Protein AF-A0A935RXA9-F1 (afdb_monomer)

Solvent-accessible surface area (backbone atoms only — not comparable to full-atom values): 13120 Å² total; per-residue (Å²): 130,58,51,82,71,87,44,51,72,82,70,83,75,47,30,38,62,86,29,82,70,46,70,36,33,54,66,47,73,78,49,41,48,53,82,43,31,70,17,23,43,64,72,46,57,65,42,54,57,19,36,36,35,37,47,65,68,39,59,38,34,43,65,47,78,72,41,76,49,36,18,10,20,39,38,34,28,49,76,13,37,42,36,32,24,47,38,16,36,37,41,24,34,19,9,74,57,28,20,30,41,32,45,14,36,42,37,31,29,48,49,7,36,39,40,29,36,31,11,52,16,23,27,32,36,31,44,21,41,36,41,31,28,54,50,8,32,45,36,29,37,41,14,63,24,22,33,29,33,30,34,64,77,6,37,39,39,32,61,4,55,49,18,38,39,34,33,40,12,59,24,18,36,31,37,31,43,14,40,38,39,38,27,44,36,58,40,38,28,37,17,45,23,21,46,34,31,33,42,18,40,41,38,37,71,35,59,42,54,52,54,52,33,47,51,37,57,20,49,33,34,30,30,77,55,5,37,40,35,40,34,70,90,21,41,38,40,51,56,53,58,72,49,85,64,18,72,50,50,44,35,38,36,31,28,59,70,5,38,39,40,33,32,11,36,39,38,30,33,79,44,43,76,46,70,70,24,52,76,45,75,42,90,89,33,49,79,40,77,27,44,90,97,76,48,63,130

Radius of gyration: 19.82 Å; Cα contacts (8 Å, |Δi|>4): 1062; chains: 1; bounding box: 47×38×61 Å

Structure (mmCIF, N/CA/C/O backbone):
data_AF-A0A935RXA9-F1
#
_entry.id   AF-A0A935RXA9-F1
#
loop_
_atom_site.group_PDB
_atom_site.id
_atom_site.type_symbol
_atom_site.label_atom_id
_atom_site.label_alt_id
_atom_site.label_comp_id
_atom_site.label_asym_id
_atom_site.label_entity_id
_atom_site.label_seq_id
_atom_site.pdbx_PDB_ins_code
_atom_site.Cartn_x
_atom_site.Cartn_y
_atom_site.Cartn_z
_atom_site.occupancy
_atom_site.B_iso_or_equiv
_atom_site.auth_seq_id
_atom_site.auth_comp_id
_atom_site.auth_asym_id
_atom_site.auth_atom_id
_atom_site.pdbx_PDB_model_num
ATOM 1 N N . MET A 1 1 ? -7.628 11.486 -28.890 1.00 61.78 1 MET A N 1
ATOM 2 C CA . MET A 1 1 ? -6.575 10.466 -29.053 1.00 61.78 1 MET A CA 1
ATOM 3 C C . MET A 1 1 ? -5.554 10.871 -28.050 1.00 61.78 1 MET A C 1
ATOM 5 O O . MET A 1 1 ? -5.001 11.951 -28.205 1.00 61.78 1 MET A O 1
ATOM 9 N N . GLU A 1 2 ? -5.410 10.059 -27.031 1.00 79.81 2 GLU A N 1
ATOM 10 C CA . GLU A 1 2 ? -4.482 10.343 -25.968 1.00 79.81 2 GLU A CA 1
ATOM 11 C C . GLU A 1 2 ? -3.048 10.147 -26.463 1.00 79.81 2 GLU A C 1
ATOM 13 O O . GLU A 1 2 ? -2.726 9.167 -27.150 1.00 79.81 2 GLU A O 1
ATOM 18 N N . GLY A 1 3 ? -2.209 11.143 -26.225 1.00 79.44 3 GLY A N 1
ATOM 19 C CA . GLY A 1 3 ? -0.786 11.074 -26.475 1.00 79.44 3 GLY A CA 1
ATOM 20 C C . GLY A 1 3 ? -0.064 10.840 -25.166 1.00 79.44 3 GLY A C 1
ATOM 21 O O . GLY A 1 3 ? -0.366 11.509 -24.204 1.00 79.44 3 GLY A O 1
ATOM 22 N N . CYS A 1 4 ? 0.952 9.979 -25.173 1.00 83.62 4 CYS A N 1
ATOM 23 C CA . CYS A 1 4 ? 1.876 9.818 -24.054 1.00 83.62 4 CYS A CA 1
ATOM 24 C C . CYS A 1 4 ? 2.648 11.122 -23.791 1.00 83.62 4 CYS A C 1
ATOM 26 O O . CYS A 1 4 ? 3.737 11.333 -24.340 1.00 83.62 4 CYS A O 1
ATOM 28 N N . ASN A 1 5 ? 2.064 12.028 -23.014 1.00 81.81 5 ASN A N 1
ATOM 29 C CA . ASN A 1 5 ? 2.597 13.369 -22.783 1.00 81.81 5 ASN A CA 1
ATOM 30 C C . ASN A 1 5 ? 2.414 13.849 -21.332 1.00 81.81 5 ASN A C 1
ATOM 32 O O . ASN A 1 5 ? 2.812 14.981 -21.034 1.00 81.81 5 ASN A O 1
ATOM 36 N N . ASN A 1 6 ? 1.891 12.999 -20.438 1.00 81.25 6 ASN A N 1
ATOM 37 C CA . ASN A 1 6 ? 1.583 13.333 -19.051 1.00 81.25 6 ASN A CA 1
ATOM 38 C C . ASN A 1 6 ? 0.561 14.486 -18.942 1.00 81.25 6 ASN A C 1
ATOM 40 O O . ASN A 1 6 ? 0.643 15.329 -18.039 1.00 81.25 6 ASN A O 1
ATOM 44 N N . ILE A 1 7 ? -0.368 14.553 -19.897 1.00 82.00 7 ILE A N 1
ATOM 45 C CA . ILE A 1 7 ? -1.506 15.468 -19.950 1.00 82.00 7 ILE A CA 1
ATOM 46 C C . ILE A 1 7 ? -2.757 14.618 -20.161 1.00 82.00 7 ILE A C 1
ATOM 48 O O . ILE A 1 7 ? -2.791 13.739 -21.010 1.00 82.00 7 ILE A O 1
ATOM 52 N N . ASP A 1 8 ? -3.792 14.935 -19.395 1.00 79.62 8 ASP A N 1
ATOM 53 C CA . ASP A 1 8 ? -5.153 14.466 -19.631 1.00 79.62 8 ASP A CA 1
ATOM 54 C C . ASP A 1 8 ? -5.687 15.114 -20.930 1.00 79.62 8 ASP A C 1
ATOM 56 O O . ASP A 1 8 ? -6.160 16.260 -20.933 1.00 79.62 8 ASP A O 1
ATOM 60 N N . ASP A 1 9 ? -5.488 14.436 -22.066 1.00 82.44 9 ASP A N 1
ATOM 61 C CA . ASP A 1 9 ? -5.786 14.964 -23.405 1.00 82.44 9 ASP A CA 1
ATOM 62 C C . ASP A 1 9 ? -7.295 14.991 -23.721 1.00 82.44 9 ASP A C 1
ATOM 64 O O . ASP A 1 9 ? -7.714 15.691 -24.654 1.00 82.44 9 ASP A O 1
ATOM 68 N N . ASP A 1 10 ? -8.123 14.246 -22.984 1.00 83.88 10 ASP A N 1
ATOM 69 C CA . ASP A 1 10 ? -9.576 14.198 -23.178 1.00 83.88 10 ASP A CA 1
ATOM 70 C C . ASP A 1 10 ? -10.406 14.706 -21.983 1.00 83.88 10 ASP A C 1
ATOM 72 O O . ASP A 1 10 ? -11.632 14.835 -22.093 1.00 83.88 10 ASP A O 1
ATOM 76 N N . CYS A 1 11 ? -9.719 15.191 -20.947 1.00 82.38 11 CYS A N 1
ATOM 77 C CA . CYS A 1 11 ? -10.246 15.872 -19.767 1.00 82.38 11 CYS A CA 1
ATOM 78 C C . CYS A 1 11 ? -11.171 14.999 -18.908 1.00 82.38 11 CYS A C 1
ATOM 80 O O . CYS A 1 11 ? -12.125 15.525 -18.314 1.00 82.38 11 CYS A O 1
ATOM 82 N N . ASP A 1 12 ? -10.938 13.690 -18.860 1.00 81.06 12 ASP A N 1
ATOM 83 C CA . ASP A 1 12 ? -11.742 12.763 -18.064 1.00 81.06 12 ASP A CA 1
ATOM 84 C C . ASP A 1 12 ? -11.244 12.609 -16.608 1.00 81.06 12 ASP A C 1
ATOM 86 O O . ASP A 1 12 ? -11.946 12.059 -15.749 1.00 81.06 12 ASP A O 1
ATOM 90 N N . GLY A 1 13 ? -10.091 13.209 -16.299 1.00 77.69 13 GLY A N 1
ATOM 91 C CA . GLY A 1 13 ? -9.442 13.193 -14.997 1.00 77.69 13 GLY A CA 1
ATOM 92 C C . GLY A 1 13 ? -8.413 12.080 -14.823 1.00 77.69 13 GLY A C 1
ATOM 93 O O . GLY A 1 13 ? -7.894 11.939 -13.711 1.00 77.69 13 GLY A O 1
ATOM 94 N N . LEU A 1 14 ? -8.124 11.298 -15.860 1.00 77.81 14 LEU A N 1
ATOM 95 C CA . LEU A 1 14 ? -7.033 10.336 -15.923 1.00 77.81 14 LEU A CA 1
ATOM 96 C C . LEU A 1 14 ? -5.919 10.863 -16.854 1.00 77.81 14 LEU A C 1
ATOM 98 O O . LEU A 1 14 ? -6.054 11.906 -17.483 1.00 77.81 14 LEU A O 1
ATOM 102 N N . ILE A 1 15 ? -4.729 10.266 -16.768 1.00 79.38 15 ILE A N 1
ATOM 103 C CA . ILE A 1 15 ? -3.563 10.695 -17.553 1.00 79.38 15 ILE A CA 1
ATOM 104 C C . ILE A 1 15 ? -2.941 9.467 -18.205 1.00 79.38 15 ILE A C 1
ATOM 106 O O . ILE A 1 15 ? -2.463 8.576 -17.496 1.00 79.38 15 ILE A O 1
ATOM 110 N N . ASP A 1 16 ? -2.822 9.506 -19.527 1.00 77.31 16 ASP A N 1
ATOM 111 C CA . ASP A 1 16 ? -2.187 8.504 -20.385 1.00 77.31 16 ASP A CA 1
ATOM 112 C C . ASP A 1 16 ? -2.801 7.081 -20.242 1.00 77.31 16 ASP A C 1
ATOM 114 O O . ASP A 1 16 ? -2.099 6.073 -20.428 1.00 77.31 16 ASP A O 1
ATOM 118 N N . GLU A 1 17 ? -4.082 6.955 -19.867 1.00 75.44 17 GLU A N 1
ATOM 119 C CA . GLU A 1 17 ? -4.744 5.672 -19.566 1.00 75.44 17 GLU A CA 1
ATOM 120 C C . GLU A 1 17 ? -5.167 4.849 -20.796 1.00 75.44 17 GLU A C 1
ATOM 122 O O . GLU A 1 17 ? -5.050 3.615 -20.787 1.00 75.44 17 GLU A O 1
ATOM 127 N N . ASP A 1 18 ? -5.614 5.518 -21.853 1.00 77.38 18 ASP A N 1
ATOM 128 C CA . ASP A 1 18 ? -5.978 5.002 -23.174 1.00 77.38 18 ASP A CA 1
ATOM 129 C C . ASP A 1 18 ? -4.765 4.913 -24.125 1.00 77.38 18 ASP A C 1
ATOM 131 O O . ASP A 1 18 ? -4.831 4.266 -25.184 1.00 77.38 18 ASP A O 1
ATOM 135 N N . PHE A 1 19 ? -3.620 5.502 -23.756 1.00 81.44 19 PHE A N 1
ATOM 136 C CA . PHE A 1 19 ? -2.363 5.321 -24.470 1.00 81.44 19 PHE A CA 1
ATOM 137 C C . PHE A 1 19 ? -1.900 3.855 -24.362 1.00 81.44 19 PHE A C 1
ATOM 139 O O . PHE A 1 19 ? -1.739 3.327 -23.256 1.00 81.44 19 PHE A O 1
ATOM 146 N N . PRO A 1 20 ? -1.622 3.164 -25.490 1.00 82.12 20 PRO A N 1
ATOM 147 C CA . PRO A 1 20 ? -1.205 1.768 -25.455 1.00 82.12 20 PRO A CA 1
ATOM 148 C C . PRO A 1 20 ? 0.079 1.593 -24.632 1.00 82.12 20 PRO A C 1
ATOM 150 O O . PRO A 1 20 ? 1.134 2.095 -25.040 1.00 82.12 20 PRO A O 1
ATOM 153 N N . PRO A 1 21 ? 0.039 0.859 -23.505 1.00 81.50 21 PRO A N 1
ATOM 154 C CA . PRO A 1 21 ? 1.225 0.681 -22.692 1.00 81.50 21 PRO A CA 1
ATOM 155 C C . PRO A 1 21 ? 2.337 -0.006 -23.447 1.00 81.50 21 PRO A C 1
ATOM 157 O O . PRO A 1 21 ? 2.126 -0.959 -24.202 1.00 81.50 21 PRO A O 1
ATOM 160 N N . THR A 1 22 ? 3.553 0.398 -23.111 1.00 91.75 22 THR A N 1
ATOM 161 C CA . THR A 1 22 ? 4.730 -0.429 -23.357 1.00 91.75 22 THR A CA 1
ATOM 162 C C . THR A 1 22 ? 5.218 -0.996 -22.037 1.00 91.75 22 THR A C 1
ATOM 164 O O . THR A 1 22 ? 5.177 -0.334 -21.005 1.00 91.75 22 THR A O 1
ATOM 167 N N . THR A 1 23 ? 5.656 -2.248 -22.048 1.00 96.62 23 THR A N 1
ATOM 168 C CA . THR A 1 23 ? 6.199 -2.888 -20.851 1.00 96.62 23 THR A CA 1
ATOM 169 C C . THR A 1 23 ? 7.716 -2.820 -20.878 1.00 96.62 23 THR A C 1
ATOM 171 O O . THR A 1 23 ? 8.343 -3.179 -21.876 1.00 96.62 23 THR A O 1
ATOM 174 N N . VAL A 1 24 ? 8.301 -2.417 -19.755 1.00 98.06 24 VAL A N 1
ATOM 175 C CA . VAL A 1 24 ? 9.743 -2.465 -19.504 1.00 98.06 24 VAL A CA 1
ATOM 176 C C . VAL A 1 24 ? 10.006 -3.406 -18.338 1.00 98.06 24 VAL A C 1
ATOM 178 O O . VAL A 1 24 ? 9.388 -3.320 -17.278 1.00 98.06 24 VAL A O 1
ATOM 181 N N . THR A 1 25 ? 10.900 -4.366 -18.550 1.00 98.69 25 THR A N 1
ATOM 182 C CA . THR A 1 25 ? 11.192 -5.413 -17.565 1.00 98.69 25 THR A CA 1
ATOM 183 C C . THR A 1 25 ? 12.596 -5.241 -17.022 1.00 98.69 25 THR A C 1
ATOM 185 O O . THR A 1 25 ? 13.550 -5.175 -17.801 1.00 98.69 25 THR A O 1
ATOM 188 N N . PHE A 1 26 ? 12.734 -5.203 -15.699 1.00 98.75 26 PHE A N 1
ATOM 189 C CA . PHE A 1 26 ? 14.045 -5.183 -15.065 1.00 98.75 26 PHE A CA 1
ATOM 190 C C . PHE A 1 26 ? 14.731 -6.537 -15.258 1.00 98.75 26 PHE A C 1
ATOM 192 O O . PHE A 1 26 ? 14.156 -7.590 -14.979 1.00 98.75 26 PHE A O 1
ATOM 199 N N . ASN A 1 27 ? 15.964 -6.513 -15.745 1.00 98.19 27 ASN A N 1
ATOM 200 C CA . ASN A 1 27 ? 16.773 -7.698 -16.007 1.00 98.19 27 ASN A CA 1
ATOM 201 C C . ASN A 1 27 ? 18.055 -7.743 -15.158 1.00 98.19 27 ASN A C 1
ATOM 203 O O . ASN A 1 27 ? 18.681 -8.799 -15.092 1.00 98.19 27 ASN A O 1
ATOM 207 N N . GLY A 1 28 ? 18.438 -6.624 -14.525 1.00 96.94 28 GLY A N 1
ATOM 208 C CA . GLY A 1 28 ? 19.609 -6.526 -13.649 1.00 96.94 28 GLY A CA 1
ATOM 209 C C . GLY A 1 28 ? 20.927 -6.956 -14.298 1.00 96.94 28 GLY A C 1
ATOM 210 O O . GLY A 1 28 ? 21.799 -7.487 -13.615 1.00 96.94 28 GLY A O 1
ATOM 211 N N . SER A 1 29 ? 21.061 -6.804 -15.622 1.00 96.62 29 SER A N 1
ATOM 212 C CA . SER A 1 29 ? 22.191 -7.361 -16.383 1.00 96.62 29 SER A CA 1
ATOM 213 C C . SER A 1 29 ? 23.545 -6.771 -15.992 1.00 96.62 29 SER A C 1
ATOM 215 O O . SER A 1 29 ? 24.571 -7.412 -16.218 1.00 96.62 29 SER A O 1
ATOM 217 N N . VAL A 1 30 ? 23.562 -5.552 -15.449 1.00 97.25 30 VAL A N 1
ATOM 218 C CA . VAL A 1 30 ? 24.782 -4.879 -14.994 1.00 97.25 30 VAL A CA 1
ATOM 219 C C . VAL A 1 30 ? 24.823 -4.826 -13.472 1.00 97.25 30 VAL A C 1
ATOM 221 O O . VAL A 1 30 ? 25.810 -5.249 -12.871 1.00 97.25 30 VAL A O 1
ATOM 224 N N . ASP A 1 31 ? 23.763 -4.319 -12.852 1.00 97.62 31 ASP A N 1
ATOM 225 C CA . ASP A 1 31 ? 23.664 -4.132 -11.406 1.00 97.62 31 ASP A CA 1
ATOM 226 C C . ASP A 1 31 ? 22.188 -3.989 -10.966 1.00 97.62 31 ASP A C 1
ATOM 228 O O . ASP A 1 31 ? 21.269 -4.398 -11.674 1.00 97.62 31 ASP A O 1
ATOM 232 N N . SER A 1 32 ? 21.958 -3.452 -9.763 1.00 97.50 32 SER A N 1
ATOM 233 C CA . SER A 1 32 ? 20.617 -3.245 -9.191 1.00 97.50 32 SER A CA 1
ATOM 234 C C . SER A 1 32 ? 20.041 -1.839 -9.414 1.00 97.50 32 SER A C 1
ATOM 236 O O . SER A 1 32 ? 18.949 -1.559 -8.932 1.00 97.50 32 SER A O 1
ATOM 238 N N . ASP A 1 33 ? 20.756 -0.933 -10.081 1.00 97.31 33 ASP A N 1
ATOM 239 C CA . ASP A 1 33 ? 20.360 0.471 -10.210 1.00 97.31 33 ASP A CA 1
ATOM 240 C C . ASP A 1 33 ? 19.185 0.641 -11.186 1.00 97.31 33 ASP A C 1
ATOM 242 O O . ASP A 1 33 ? 19.254 0.235 -12.352 1.00 97.31 33 ASP A O 1
ATOM 246 N N . TRP A 1 34 ? 18.109 1.278 -10.715 1.00 97.88 34 TRP A N 1
ATOM 247 C CA . TRP A 1 34 ? 16.952 1.658 -11.527 1.00 97.88 34 TRP A CA 1
ATOM 248 C C . TRP A 1 34 ? 17.347 2.558 -12.706 1.00 97.88 34 TRP A C 1
ATOM 250 O O . TRP A 1 34 ? 16.774 2.449 -13.790 1.00 97.88 34 TRP A O 1
ATOM 260 N N . PHE A 1 35 ? 18.316 3.456 -12.523 1.00 97.00 35 PHE A N 1
ATOM 261 C CA . PHE A 1 35 ? 18.650 4.487 -13.510 1.00 97.00 35 PHE A CA 1
ATOM 262 C C . PHE A 1 35 ? 19.641 4.018 -14.581 1.00 97.00 35 PHE A C 1
ATOM 264 O O . PHE A 1 35 ? 19.910 4.740 -15.545 1.00 97.00 35 PHE A O 1
ATOM 271 N N . ASN A 1 36 ? 20.158 2.795 -14.471 1.00 97.25 36 ASN A N 1
ATOM 272 C CA . ASN A 1 36 ? 21.026 2.221 -15.484 1.00 97.25 36 ASN A CA 1
ATOM 273 C C . ASN A 1 36 ? 20.191 1.596 -16.615 1.00 97.25 36 ASN A C 1
ATOM 275 O O . ASN A 1 36 ? 19.599 0.530 -16.467 1.00 97.25 36 ASN A O 1
ATOM 279 N N . THR A 1 37 ? 20.185 2.249 -17.784 1.00 97.81 37 THR A N 1
ATOM 280 C CA . THR A 1 37 ? 19.469 1.784 -18.994 1.00 97.81 37 THR A CA 1
ATOM 281 C C . THR A 1 37 ? 19.749 0.324 -19.369 1.00 97.81 37 THR A C 1
ATOM 283 O O . THR A 1 37 ? 18.869 -0.341 -19.910 1.00 97.81 37 THR A O 1
ATOM 286 N N . ALA A 1 38 ? 20.942 -0.199 -19.070 1.00 98.12 38 ALA A N 1
ATOM 287 C CA . ALA A 1 38 ? 21.325 -1.569 -19.401 1.00 98.12 38 ALA A CA 1
ATOM 288 C C . ALA A 1 38 ? 20.667 -2.631 -18.499 1.00 98.12 38 ALA A C 1
ATOM 290 O O . ALA A 1 38 ? 20.679 -3.810 -18.851 1.00 98.12 38 ALA A O 1
ATOM 291 N N . ASN A 1 39 ? 20.066 -2.230 -17.374 1.00 98.38 39 ASN A N 1
ATOM 292 C CA . ASN A 1 39 ? 19.324 -3.124 -16.482 1.00 98.38 39 ASN A CA 1
ATOM 293 C C . ASN A 1 39 ? 17.868 -3.348 -16.910 1.00 98.38 39 ASN A C 1
ATOM 295 O O . ASN A 1 39 ? 17.125 -4.034 -16.208 1.00 98.38 39 ASN A O 1
ATOM 299 N N . TRP A 1 40 ? 17.450 -2.791 -18.045 1.00 98.56 40 TRP A N 1
ATOM 300 C CA . TRP A 1 40 ? 16.079 -2.872 -18.537 1.00 98.56 40 TRP A CA 1
ATOM 301 C C . TRP A 1 40 ? 16.003 -3.567 -19.894 1.00 98.56 40 TRP A C 1
ATOM 303 O O . TRP A 1 40 ? 16.927 -3.510 -20.708 1.00 98.56 40 TRP A O 1
ATOM 313 N N . THR A 1 41 ? 14.876 -4.231 -20.141 1.00 98.06 41 THR A N 1
ATOM 314 C CA . THR A 1 41 ? 14.500 -4.764 -21.452 1.00 98.06 41 THR A CA 1
ATOM 315 C C . THR A 1 41 ? 13.172 -4.136 -21.888 1.00 98.06 41 THR A C 1
ATOM 317 O O . THR A 1 41 ? 12.169 -4.370 -21.208 1.00 98.06 41 THR A O 1
ATOM 320 N N . PRO A 1 42 ? 13.124 -3.408 -23.024 1.00 97.38 42 PRO A N 1
ATOM 321 C CA . PRO A 1 42 ? 14.271 -2.935 -23.818 1.00 97.38 42 PRO A CA 1
ATOM 322 C C . PRO A 1 42 ? 15.204 -2.010 -23.011 1.00 97.38 42 PRO A C 1
ATOM 324 O O . PRO A 1 42 ? 14.818 -1.523 -21.955 1.00 97.38 42 PRO A O 1
ATOM 327 N N . ALA A 1 43 ? 16.429 -1.782 -23.504 1.00 97.38 43 ALA A N 1
ATOM 328 C CA . ALA A 1 43 ? 17.478 -1.031 -22.801 1.00 97.38 43 ALA A CA 1
ATOM 329 C C . ALA A 1 43 ? 17.173 0.478 -22.705 1.00 97.38 43 ALA A C 1
ATOM 331 O O . ALA A 1 43 ? 17.717 1.293 -23.452 1.00 97.38 43 ALA A O 1
ATOM 332 N N . MET A 1 44 ? 16.261 0.836 -21.804 1.00 96.75 44 MET A N 1
ATOM 333 C CA . MET A 1 44 ? 15.805 2.194 -21.518 1.00 96.75 44 MET A CA 1
ATOM 334 C C . MET A 1 44 ? 15.332 2.298 -20.067 1.00 96.75 44 MET A C 1
ATOM 336 O O . MET A 1 44 ? 14.798 1.339 -19.522 1.00 96.75 44 MET A O 1
ATOM 340 N N . VAL A 1 45 ? 15.503 3.466 -19.446 1.00 97.25 45 VAL A N 1
ATOM 341 C CA . VAL A 1 45 ? 14.910 3.732 -18.126 1.00 97.25 45 VAL A CA 1
ATOM 342 C C . VAL A 1 45 ? 13.397 3.945 -18.299 1.00 97.25 45 VAL A C 1
ATOM 344 O O . VAL A 1 45 ? 13.011 4.645 -19.239 1.00 97.25 45 VAL A O 1
ATOM 347 N N . PRO A 1 46 ? 12.547 3.371 -17.426 1.00 97.25 46 PRO A N 1
ATOM 348 C CA . PRO A 1 46 ? 11.097 3.526 -17.501 1.00 97.25 46 PRO A CA 1
ATOM 349 C C . PRO A 1 46 ? 10.626 4.991 -17.522 1.00 97.25 46 PRO A C 1
ATOM 351 O O . PRO A 1 46 ? 11.148 5.835 -16.790 1.00 97.25 46 PRO A O 1
ATOM 354 N N . GLY A 1 47 ? 9.619 5.266 -18.356 1.00 93.56 47 GLY A N 1
ATOM 355 C CA . GLY A 1 47 ? 8.898 6.540 -18.453 1.00 93.56 47 GLY A CA 1
ATOM 356 C C . GLY A 1 47 ? 7.435 6.419 -18.006 1.00 93.56 47 GLY A C 1
ATOM 357 O O . GLY A 1 47 ? 6.936 5.314 -17.809 1.00 93.56 47 GLY A O 1
ATOM 358 N N . TYR A 1 48 ? 6.724 7.542 -17.888 1.00 89.38 48 TYR A N 1
ATOM 359 C CA . TYR A 1 48 ? 5.353 7.627 -17.348 1.00 89.38 48 TYR A CA 1
ATOM 360 C C . TYR A 1 48 ? 4.281 6.823 -18.112 1.00 89.38 48 TYR A C 1
ATOM 362 O O . TYR A 1 48 ? 3.278 6.480 -17.511 1.00 89.38 48 TYR A O 1
ATOM 370 N N . CYS A 1 49 ? 4.512 6.418 -19.366 1.00 89.50 49 CYS A N 1
ATOM 371 C CA . CYS A 1 49 ? 3.595 5.542 -20.125 1.00 89.50 49 CYS A CA 1
ATOM 372 C C . CYS A 1 49 ? 4.020 4.066 -20.146 1.00 89.50 49 CYS A C 1
ATOM 374 O O . CYS A 1 49 ? 3.545 3.279 -20.972 1.00 89.50 49 CYS A O 1
ATOM 376 N N . MET A 1 50 ? 4.991 3.695 -19.309 1.00 95.06 50 MET A N 1
ATOM 377 C CA . MET A 1 50 ? 5.553 2.351 -19.289 1.00 95.06 50 MET A CA 1
ATOM 378 C C . MET A 1 50 ? 5.116 1.586 -18.050 1.00 95.06 50 MET A C 1
ATOM 380 O O . MET A 1 50 ? 5.303 2.050 -16.925 1.00 95.06 50 MET A O 1
ATOM 384 N N . ASP A 1 51 ? 4.608 0.375 -18.253 1.00 97.06 51 ASP A N 1
ATOM 385 C CA . ASP A 1 51 ? 4.384 -0.564 -17.162 1.00 97.06 51 ASP A CA 1
ATOM 386 C C . ASP A 1 51 ? 5.713 -1.223 -16.791 1.00 97.06 51 ASP A C 1
ATOM 388 O O . ASP A 1 51 ? 6.367 -1.868 -17.618 1.00 97.06 51 ASP A O 1
ATOM 392 N N . VAL A 1 52 ? 6.118 -1.054 -15.537 1.00 98.50 52 VAL A N 1
ATOM 393 C CA . VAL A 1 52 ? 7.332 -1.648 -14.988 1.00 98.50 52 VAL A CA 1
ATOM 394 C C . VAL A 1 52 ? 7.029 -3.035 -14.450 1.00 98.50 52 VAL A C 1
ATOM 396 O O . VAL A 1 52 ? 6.137 -3.224 -13.623 1.00 98.50 52 VAL A O 1
ATOM 399 N N . VAL A 1 53 ? 7.845 -4.005 -14.852 1.00 98.69 53 VAL A N 1
ATOM 400 C CA . VAL A 1 53 ? 7.826 -5.360 -14.296 1.00 98.69 53 VAL A CA 1
ATOM 401 C C . VAL A 1 53 ? 9.167 -5.660 -13.643 1.00 98.69 53 VAL A C 1
ATOM 403 O O . VAL A 1 53 ? 10.209 -5.594 -14.296 1.00 98.69 53 VAL A O 1
ATOM 406 N N . ILE A 1 54 ? 9.129 -6.036 -12.365 1.00 98.81 54 ILE A N 1
ATOM 407 C CA . ILE A 1 54 ? 10.266 -6.560 -11.607 1.00 98.81 54 ILE A CA 1
ATOM 408 C C . ILE A 1 54 ? 10.069 -8.077 -11.441 1.00 98.81 54 ILE A C 1
ATOM 410 O O . ILE A 1 54 ? 9.231 -8.503 -10.639 1.00 98.81 54 ILE A O 1
ATOM 414 N N . PRO A 1 55 ? 10.783 -8.914 -12.220 1.00 98.69 55 PRO A N 1
ATOM 415 C CA . PRO A 1 55 ? 10.667 -10.369 -12.151 1.00 98.69 55 PRO A CA 1
ATOM 416 C C . PRO A 1 55 ? 11.125 -10.957 -10.815 1.00 98.69 55 PRO A C 1
ATOM 418 O O . PRO A 1 55 ? 11.872 -10.339 -10.058 1.00 98.69 55 PRO A O 1
ATOM 421 N N . ALA A 1 56 ? 10.723 -12.203 -10.558 1.00 98.44 56 ALA A N 1
ATOM 422 C CA . ALA A 1 56 ? 11.096 -12.920 -9.343 1.00 98.44 56 ALA A CA 1
ATOM 423 C C . ALA A 1 56 ? 12.623 -12.995 -9.168 1.00 98.44 56 ALA A C 1
ATOM 425 O O . ALA A 1 56 ? 13.361 -13.224 -10.127 1.00 98.44 56 ALA A O 1
ATOM 426 N N . GLY A 1 57 ? 13.087 -12.817 -7.931 1.00 97.62 57 GLY A N 1
ATOM 427 C CA . GLY A 1 57 ? 14.508 -12.831 -7.573 1.00 97.62 57 GLY A CA 1
ATOM 428 C C . GLY A 1 57 ? 15.301 -11.574 -7.946 1.00 97.62 57 GLY A C 1
ATOM 429 O O . GLY A 1 57 ? 16.489 -11.515 -7.632 1.00 97.62 57 GLY A O 1
ATOM 430 N N . MET A 1 58 ? 14.683 -10.574 -8.584 1.00 98.56 58 MET A N 1
ATOM 431 C CA . MET A 1 58 ? 15.360 -9.316 -8.903 1.00 98.56 58 MET A CA 1
ATOM 432 C C . MET A 1 58 ? 15.409 -8.378 -7.700 1.00 98.56 58 MET A C 1
ATOM 434 O O . MET A 1 58 ? 14.470 -8.295 -6.912 1.00 98.56 58 MET A O 1
ATOM 438 N N . MET A 1 59 ? 16.509 -7.643 -7.577 1.00 98.25 59 MET A N 1
ATOM 439 C CA . MET A 1 59 ? 16.704 -6.638 -6.537 1.00 98.25 59 MET A CA 1
ATOM 440 C C . MET A 1 59 ? 16.959 -5.308 -7.227 1.00 98.25 59 MET A C 1
ATO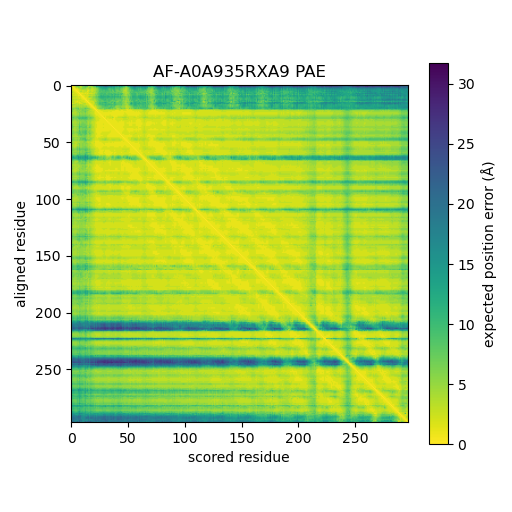M 442 O O . MET A 1 59 ? 17.917 -5.195 -7.989 1.00 98.25 59 MET A O 1
ATOM 446 N N . VAL A 1 60 ? 16.102 -4.326 -6.970 1.00 98.38 60 VAL A N 1
ATOM 447 C CA . VAL A 1 60 ? 16.163 -3.011 -7.607 1.00 98.38 60 VAL A CA 1
ATOM 448 C C . VAL A 1 60 ? 16.337 -1.934 -6.554 1.00 98.38 60 VAL A C 1
ATOM 450 O O . VAL A 1 60 ? 15.644 -1.916 -5.535 1.00 98.38 60 VAL A O 1
ATOM 453 N N . THR A 1 61 ? 17.246 -1.008 -6.824 1.00 97.38 61 THR A N 1
ATOM 454 C CA . THR A 1 61 ? 17.491 0.178 -6.016 1.00 97.38 61 THR A CA 1
ATOM 455 C C . THR A 1 61 ? 17.258 1.406 -6.881 1.00 97.38 61 THR A C 1
ATOM 457 O O . THR A 1 61 ? 18.016 1.672 -7.809 1.00 97.38 61 THR A O 1
ATOM 460 N N . ALA A 1 62 ? 16.219 2.173 -6.564 1.00 96.19 62 ALA A N 1
ATOM 461 C CA . ALA A 1 62 ? 16.077 3.542 -7.034 1.00 96.19 62 ALA A CA 1
ATOM 462 C C . ALA A 1 62 ? 16.787 4.445 -6.016 1.00 96.19 62 ALA A C 1
ATOM 464 O O . ALA A 1 62 ? 16.210 4.832 -4.999 1.00 96.19 62 ALA A O 1
ATOM 465 N N . GLY A 1 63 ? 18.077 4.689 -6.253 1.00 89.19 63 GLY A N 1
ATOM 466 C CA . GLY A 1 63 ? 18.945 5.487 -5.385 1.00 89.19 63 GLY A CA 1
ATOM 467 C C . GLY A 1 63 ? 19.609 6.637 -6.140 1.00 89.19 63 GLY A C 1
ATOM 468 O O . GLY A 1 63 ? 19.683 6.626 -7.366 1.00 89.19 63 GLY A O 1
ATOM 469 N N . GLY A 1 64 ? 20.101 7.628 -5.399 1.00 84.56 64 GLY A N 1
ATOM 470 C CA . GLY A 1 64 ? 20.754 8.813 -5.957 1.00 84.56 64 GLY A CA 1
ATOM 471 C C . GLY A 1 64 ? 20.007 10.094 -5.602 1.00 84.56 64 GLY A C 1
ATOM 472 O O . GLY A 1 64 ? 18.862 10.296 -5.997 1.00 84.56 64 GLY A O 1
ATOM 473 N N . VAL A 1 65 ? 20.676 10.975 -4.857 1.00 81.44 65 VAL A N 1
ATOM 474 C CA . VAL A 1 65 ? 20.064 12.181 -4.281 1.00 81.44 65 VAL A CA 1
ATOM 475 C C . VAL A 1 65 ? 19.423 13.058 -5.355 1.00 81.44 65 VAL A C 1
ATOM 477 O O . VAL A 1 65 ? 20.111 13.552 -6.247 1.00 81.44 65 VAL A O 1
ATOM 480 N N . GLY A 1 66 ? 18.111 13.286 -5.227 1.00 81.94 66 GLY A N 1
ATOM 481 C CA . GLY A 1 66 ? 17.343 14.177 -6.101 1.00 81.94 66 GLY A CA 1
ATOM 482 C C . GLY A 1 66 ? 16.988 13.593 -7.471 1.00 81.94 66 GLY A C 1
ATOM 483 O O . GLY A 1 66 ? 16.535 14.333 -8.343 1.00 81.94 66 GLY A O 1
ATOM 484 N N . MET A 1 67 ? 17.190 12.291 -7.683 1.00 93.25 67 MET A N 1
ATOM 485 C CA . MET A 1 67 ? 16.763 11.621 -8.910 1.00 93.25 67 MET A CA 1
ATOM 486 C C . MET A 1 67 ? 15.249 11.365 -8.900 1.00 93.25 67 MET A C 1
ATOM 488 O O . MET A 1 67 ? 14.634 11.186 -7.847 1.00 93.25 67 MET A O 1
ATOM 492 N N . THR A 1 68 ? 14.642 11.330 -10.089 1.00 95.81 68 THR A N 1
ATOM 493 C CA . THR A 1 68 ? 13.219 11.011 -10.276 1.00 95.81 68 THR A CA 1
ATOM 494 C C . THR A 1 68 ? 13.067 9.789 -11.174 1.00 95.81 68 THR A C 1
ATOM 496 O O . THR A 1 68 ? 13.468 9.817 -12.336 1.00 95.81 68 THR A O 1
ATOM 499 N N . ALA A 1 69 ? 12.482 8.722 -10.638 1.00 96.94 69 ALA A N 1
ATOM 500 C CA . ALA A 1 69 ? 12.004 7.571 -11.390 1.00 96.94 69 ALA A CA 1
ATOM 501 C C . ALA A 1 69 ? 10.534 7.783 -11.774 1.00 96.94 69 ALA A C 1
ATOM 503 O O . ALA A 1 69 ? 9.759 8.355 -11.007 1.00 96.94 69 ALA A O 1
ATOM 504 N N . THR A 1 70 ? 10.135 7.314 -12.954 1.00 96.50 70 THR A N 1
ATOM 505 C CA . THR A 1 70 ? 8.753 7.432 -13.433 1.00 96.50 70 THR A CA 1
ATOM 506 C C . THR A 1 70 ? 8.288 6.127 -14.051 1.00 96.50 70 THR A C 1
ATOM 508 O O . THR A 1 70 ? 9.064 5.473 -14.740 1.00 96.50 70 THR A O 1
ATOM 511 N N . CYS A 1 71 ? 7.033 5.757 -13.842 1.00 96.94 71 CYS A N 1
ATOM 512 C CA . CYS A 1 71 ? 6.381 4.680 -14.580 1.00 96.94 71 CYS A CA 1
ATOM 513 C C . CYS A 1 71 ? 4.870 4.901 -14.608 1.00 96.94 71 CYS A C 1
ATOM 515 O O . CYS A 1 71 ? 4.363 5.777 -13.912 1.00 96.94 71 CYS A O 1
ATOM 517 N N . ARG A 1 72 ? 4.158 4.117 -15.410 1.00 95.38 72 ARG A N 1
ATOM 518 C CA . ARG A 1 72 ? 2.695 4.136 -15.439 1.00 95.38 72 ARG A CA 1
ATOM 519 C C . ARG A 1 72 ? 2.095 3.296 -14.319 1.00 95.38 72 ARG A C 1
ATOM 521 O O . ARG A 1 72 ? 1.210 3.705 -13.577 1.00 95.38 72 ARG A O 1
ATOM 528 N N . SER A 1 73 ? 2.640 2.094 -14.184 1.00 96.94 73 SER A N 1
ATOM 529 C CA . SER A 1 73 ? 2.341 1.147 -13.121 1.00 96.94 73 SER A CA 1
ATOM 530 C C . SER A 1 73 ? 3.582 0.316 -12.808 1.00 96.94 73 SER A C 1
ATOM 532 O O . SER A 1 73 ? 4.527 0.266 -13.601 1.00 96.94 73 SER A O 1
ATOM 534 N N . MET A 1 74 ? 3.590 -0.351 -11.655 1.00 98.56 74 MET A N 1
ATOM 535 C CA . MET A 1 74 ? 4.690 -1.214 -11.238 1.00 98.56 74 MET A CA 1
ATOM 536 C C . MET A 1 74 ? 4.188 -2.541 -10.687 1.00 98.56 74 MET A C 1
ATOM 538 O O . MET A 1 74 ? 3.376 -2.575 -9.767 1.00 98.56 74 MET A O 1
ATOM 542 N N . SER A 1 75 ? 4.731 -3.640 -11.202 1.00 98.62 75 SER A N 1
ATOM 543 C CA . SER A 1 75 ? 4.507 -4.991 -10.686 1.00 98.62 75 SER A CA 1
ATOM 544 C C . SER A 1 75 ? 5.795 -5.552 -10.091 1.00 98.62 75 SER A C 1
ATOM 546 O O . SER A 1 75 ? 6.795 -5.695 -10.794 1.00 98.62 75 SER A O 1
ATOM 548 N N . ILE A 1 76 ? 5.766 -5.903 -8.806 1.00 98.81 76 ILE A N 1
ATOM 549 C CA . ILE A 1 76 ? 6.890 -6.483 -8.063 1.00 98.81 76 ILE A CA 1
ATOM 550 C C . ILE A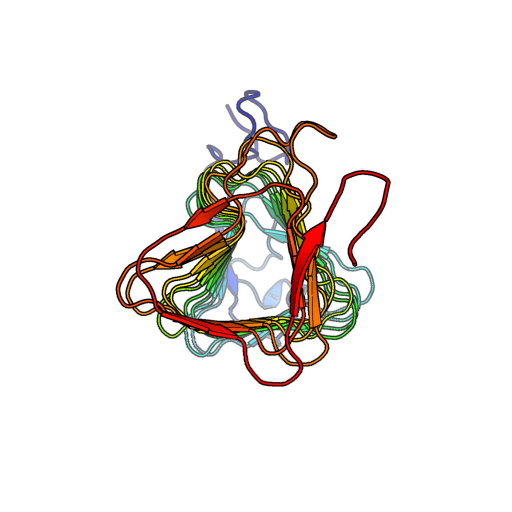 1 76 ? 6.563 -7.945 -7.773 1.00 98.81 76 ILE A C 1
ATOM 552 O O . ILE A 1 76 ? 5.683 -8.241 -6.964 1.00 98.81 76 ILE A O 1
ATOM 556 N N . ALA A 1 77 ? 7.247 -8.877 -8.435 1.00 98.69 77 ALA A N 1
ATOM 557 C CA . ALA A 1 77 ? 6.992 -10.302 -8.261 1.00 98.69 77 ALA A CA 1
ATOM 558 C C . ALA A 1 77 ? 7.445 -10.814 -6.881 1.00 98.69 77 ALA A C 1
ATOM 560 O O . ALA A 1 77 ? 8.304 -10.227 -6.218 1.00 98.69 77 ALA A O 1
ATOM 561 N N . ALA A 1 78 ? 6.919 -11.967 -6.462 1.00 97.94 78 ALA A N 1
ATOM 562 C CA . AL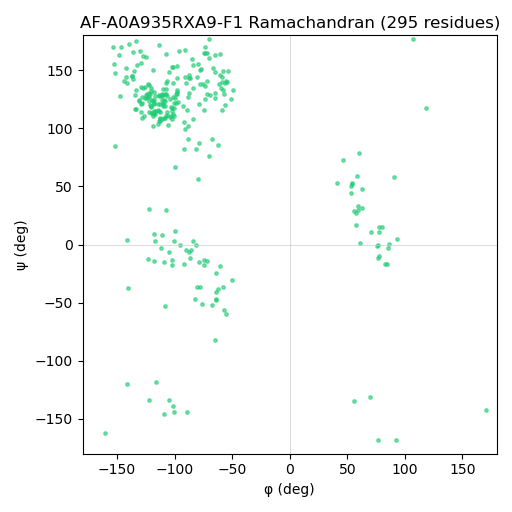A A 1 78 ? 7.411 -12.654 -5.270 1.00 97.94 78 ALA A CA 1
ATOM 563 C C . ALA A 1 78 ? 8.929 -12.883 -5.333 1.00 97.94 78 ALA A C 1
ATOM 565 O O . ALA A 1 78 ? 9.488 -13.036 -6.416 1.00 97.94 78 ALA A O 1
ATOM 566 N N . THR A 1 79 ? 9.576 -12.883 -4.163 1.00 97.88 79 THR A N 1
ATOM 567 C CA . THR A 1 79 ? 11.040 -12.987 -3.968 1.00 97.88 79 THR A CA 1
ATOM 568 C C . THR A 1 79 ? 11.890 -11.870 -4.582 1.00 97.88 79 THR A C 1
ATOM 570 O O . THR A 1 79 ? 13.111 -11.915 -4.451 1.00 97.88 79 THR A O 1
ATOM 573 N N . SER A 1 80 ? 11.278 -10.868 -5.215 1.00 98.69 80 SER A N 1
ATOM 574 C CA . SER A 1 80 ? 11.965 -9.667 -5.688 1.00 98.69 80 SER A CA 1
ATOM 575 C C . SER A 1 80 ? 11.854 -8.518 -4.683 1.00 98.69 80 SER A C 1
ATOM 577 O O . SER A 1 80 ? 11.044 -8.574 -3.749 1.00 98.69 80 SER A O 1
ATOM 579 N N . SER A 1 81 ? 12.662 -7.472 -4.853 1.00 98.56 81 SER A N 1
ATOM 580 C CA . SER A 1 81 ? 12.510 -6.248 -4.072 1.00 98.56 81 SER A CA 1
ATOM 581 C C . SER A 1 81 ? 12.779 -4.975 -4.862 1.00 98.56 81 SER A C 1
ATOM 583 O O . SER A 1 81 ? 13.589 -4.959 -5.789 1.00 98.56 81 SER A O 1
ATOM 585 N N . VAL A 1 82 ? 12.120 -3.900 -4.436 1.00 98.69 82 VAL A N 1
ATOM 586 C CA . VAL A 1 82 ? 12.367 -2.526 -4.869 1.00 98.69 82 VAL A CA 1
ATOM 587 C C . VAL A 1 82 ? 12.629 -1.685 -3.628 1.00 98.69 82 VAL A C 1
ATOM 589 O O . VAL A 1 82 ? 11.825 -1.678 -2.697 1.00 98.69 82 VAL A O 1
ATOM 592 N N . SER A 1 83 ? 13.752 -0.975 -3.605 1.00 97.75 83 SER A N 1
ATOM 593 C CA . SER A 1 83 ? 14.073 -0.004 -2.558 1.00 97.75 83 SER A CA 1
ATOM 594 C C . SER A 1 83 ? 14.206 1.389 -3.160 1.00 97.75 83 SER A C 1
ATOM 596 O O . SER A 1 83 ? 15.033 1.596 -4.046 1.00 97.75 83 SER A O 1
ATOM 598 N N . VAL A 1 84 ? 13.400 2.333 -2.677 1.00 97.50 84 VAL A N 1
ATOM 599 C CA . VAL A 1 84 ? 13.487 3.760 -3.007 1.00 97.50 84 VAL A CA 1
ATOM 600 C C . VAL A 1 84 ? 14.191 4.455 -1.850 1.00 97.50 84 VAL A C 1
ATOM 602 O O . VAL A 1 84 ? 13.714 4.417 -0.714 1.00 97.50 84 VAL A O 1
ATOM 605 N N . ASN A 1 85 ? 15.353 5.040 -2.123 1.00 93.75 85 ASN A N 1
ATOM 606 C CA . ASN A 1 85 ? 16.260 5.539 -1.094 1.00 93.75 85 ASN A CA 1
ATOM 607 C C . ASN A 1 85 ? 16.703 6.975 -1.385 1.00 93.75 85 ASN A C 1
ATOM 609 O O . ASN A 1 85 ? 16.580 7.463 -2.501 1.00 93.75 85 ASN A O 1
ATOM 613 N N . ASP A 1 86 ? 17.294 7.611 -0.377 1.00 87.50 86 ASP A N 1
ATOM 614 C CA . ASP A 1 86 ? 18.147 8.795 -0.503 1.00 87.50 86 ASP A CA 1
ATOM 615 C C . ASP A 1 86 ? 17.499 9.965 -1.258 1.00 87.50 86 ASP A C 1
ATOM 617 O O . ASP A 1 86 ? 18.078 10.505 -2.199 1.00 87.50 86 ASP A O 1
ATOM 621 N N . ASN A 1 87 ? 16.300 10.375 -0.827 1.00 89.00 87 ASN A N 1
ATOM 622 C CA . ASN A 1 87 ? 15.560 11.500 -1.412 1.00 89.00 87 ASN A CA 1
ATOM 623 C C . ASN A 1 87 ? 15.247 11.319 -2.915 1.00 89.00 87 ASN A C 1
ATOM 625 O O . ASN A 1 87 ? 15.195 12.289 -3.675 1.00 89.00 87 ASN A O 1
ATOM 629 N N . VAL A 1 88 ? 15.083 10.069 -3.361 1.00 94.69 88 VAL A N 1
ATOM 630 C CA . VAL A 1 88 ? 14.541 9.751 -4.686 1.00 94.69 88 VAL A CA 1
ATOM 631 C C . VAL A 1 88 ? 13.026 9.910 -4.684 1.00 94.69 88 VAL A C 1
ATOM 633 O O . VAL A 1 88 ? 12.334 9.465 -3.762 1.00 94.69 88 VAL A O 1
ATOM 636 N N . GLN A 1 89 ? 12.526 10.502 -5.766 1.00 95.56 89 GLN A N 1
ATOM 637 C CA . GLN A 1 89 ? 11.108 10.555 -6.089 1.00 95.56 89 GLN A CA 1
ATOM 638 C C . GLN A 1 89 ? 10.757 9.455 -7.095 1.00 95.56 89 GLN A C 1
ATOM 640 O O . GLN A 1 89 ? 11.414 9.320 -8.124 1.00 95.56 89 GLN A O 1
ATOM 645 N N . LEU A 1 90 ? 9.708 8.687 -6.825 1.00 97.56 90 LEU A N 1
ATOM 646 C CA . LEU A 1 90 ? 9.130 7.733 -7.767 1.00 97.56 90 LEU A CA 1
ATOM 647 C C . LEU A 1 90 ? 7.698 8.159 -8.088 1.00 97.56 90 LEU A C 1
ATOM 649 O O . LEU A 1 90 ? 6.827 8.097 -7.223 1.00 97.56 90 LEU A O 1
ATOM 653 N N . ASN A 1 91 ? 7.467 8.584 -9.328 1.00 97.25 91 ASN A N 1
ATOM 654 C CA . ASN A 1 91 ? 6.153 8.996 -9.812 1.00 97.25 91 ASN A CA 1
ATOM 655 C C . ASN A 1 91 ? 5.489 7.868 -10.596 1.00 97.25 91 ASN A C 1
ATOM 657 O O . ASN A 1 91 ? 6.089 7.296 -11.509 1.00 97.25 91 ASN A O 1
ATOM 661 N N . ILE A 1 92 ? 4.245 7.576 -10.241 1.00 97.25 92 ILE A N 1
ATOM 662 C CA . ILE A 1 92 ? 3.413 6.555 -10.860 1.00 97.25 92 ILE A CA 1
ATOM 663 C C . ILE A 1 92 ? 2.075 7.190 -11.214 1.00 97.25 92 ILE A C 1
ATOM 665 O O . ILE A 1 92 ? 1.404 7.714 -10.327 1.00 97.25 92 ILE A O 1
ATOM 669 N N . THR A 1 93 ? 1.701 7.169 -12.491 1.00 94.06 93 THR A N 1
ATOM 670 C CA . THR A 1 93 ? 0.475 7.818 -12.980 1.00 94.06 93 THR A CA 1
ATOM 671 C C . THR A 1 93 ? -0.201 6.996 -14.069 1.00 94.06 93 THR A C 1
ATOM 673 O O . THR A 1 93 ? 0.499 6.379 -14.859 1.00 94.06 93 THR A O 1
ATOM 676 N N . GLY A 1 94 ? -1.535 6.966 -14.129 1.00 87.19 94 GLY A N 1
ATOM 677 C CA . GLY A 1 94 ? -2.259 6.341 -15.251 1.00 87.19 94 GLY A CA 1
ATOM 678 C C . GLY A 1 94 ? -2.386 4.813 -15.188 1.00 87.19 94 GLY A C 1
ATOM 679 O O . GLY A 1 94 ? -2.692 4.153 -16.182 1.00 87.19 94 GLY A O 1
ATOM 680 N N . GLY A 1 95 ? -2.125 4.197 -14.032 1.00 91.25 95 GLY A N 1
ATOM 681 C CA . GLY A 1 95 ? -2.301 2.755 -13.853 1.00 91.25 95 GLY A CA 1
ATOM 682 C C . GLY A 1 95 ? -3.774 2.339 -13.966 1.00 91.25 95 GLY A C 1
ATOM 683 O O . GLY A 1 95 ? -4.634 2.891 -13.285 1.00 91.25 95 GLY A O 1
ATOM 684 N N . THR A 1 96 ? -4.085 1.324 -14.778 1.00 91.12 96 THR A N 1
ATOM 685 C CA . THR A 1 96 ? -5.480 0.931 -15.092 1.00 91.12 96 THR A CA 1
ATOM 686 C C . THR A 1 96 ? -6.095 -0.117 -14.159 1.00 91.12 96 THR A C 1
ATOM 688 O O . THR A 1 96 ? -7.258 -0.479 -14.304 1.00 91.12 96 THR A O 1
ATOM 691 N N . MET A 1 97 ? -5.309 -0.656 -13.228 1.00 93.00 97 MET A N 1
ATOM 692 C CA . MET A 1 97 ? -5.756 -1.624 -12.210 1.00 93.00 97 MET A CA 1
ATOM 693 C C . MET A 1 97 ? -5.105 -1.332 -10.864 1.00 93.00 97 MET A C 1
ATOM 695 O O . MET A 1 97 ? -5.717 -1.490 -9.805 1.00 93.00 97 MET A O 1
ATOM 699 N N . PHE A 1 98 ? -3.841 -0.921 -10.916 1.00 96.81 98 PHE A N 1
ATOM 700 C CA . PHE A 1 98 ? -3.081 -0.491 -9.766 1.00 96.81 98 PHE A CA 1
ATOM 701 C C . PHE A 1 98 ? -1.993 0.502 -10.168 1.00 96.81 98 PHE A C 1
ATOM 703 O O . PHE A 1 98 ? -1.515 0.469 -11.302 1.00 96.81 98 PHE A O 1
ATOM 710 N N . GLY A 1 99 ? -1.561 1.338 -9.224 1.00 97.88 99 GLY A N 1
ATOM 711 C CA . GLY A 1 99 ? -0.285 2.043 -9.345 1.00 97.88 99 GLY A CA 1
ATOM 712 C C . GLY A 1 99 ? 0.867 1.083 -9.056 1.00 97.88 99 GLY A C 1
ATOM 713 O O . GLY A 1 99 ? 1.770 0.911 -9.871 1.00 97.88 99 GLY A O 1
ATOM 714 N N . ILE A 1 100 ? 0.793 0.379 -7.924 1.00 98.75 100 ILE A N 1
ATOM 715 C CA . ILE A 1 100 ? 1.768 -0.643 -7.527 1.00 98.75 100 ILE A CA 1
ATOM 716 C C . ILE A 1 100 ? 1.050 -1.941 -7.165 1.00 98.75 100 ILE A C 1
ATOM 718 O O . ILE A 1 100 ? 0.199 -1.944 -6.282 1.00 98.75 100 ILE A O 1
ATOM 722 N N . SER A 1 101 ? 1.454 -3.055 -7.772 1.00 98.69 101 SER A N 1
ATOM 723 C CA . SER A 1 101 ? 1.147 -4.409 -7.308 1.00 98.69 101 SER A CA 1
ATOM 724 C C . SER A 1 101 ? 2.404 -5.028 -6.701 1.00 98.69 101 SER A C 1
ATOM 726 O O . SER A 1 101 ? 3.386 -5.288 -7.400 1.00 98.69 101 SER A O 1
ATOM 728 N N . ASN A 1 102 ? 2.401 -5.239 -5.386 1.00 98.75 102 ASN A N 1
ATOM 729 C CA . ASN A 1 102 ? 3.543 -5.759 -4.646 1.00 98.75 102 ASN A CA 1
ATOM 730 C C . ASN A 1 102 ? 3.295 -7.180 -4.126 1.00 98.75 102 ASN A C 1
ATOM 732 O O . ASN A 1 102 ? 2.572 -7.381 -3.148 1.00 98.75 102 ASN A O 1
ATOM 736 N N . ALA A 1 103 ? 3.955 -8.161 -4.737 1.00 98.62 103 ALA A N 1
ATOM 737 C CA . ALA A 1 103 ? 4.076 -9.532 -4.238 1.00 98.62 103 ALA A CA 1
ATOM 738 C C . ALA A 1 103 ? 5.468 -9.845 -3.656 1.00 98.62 103 ALA A C 1
ATOM 740 O O . ALA A 1 103 ? 5.669 -10.915 -3.075 1.00 98.62 103 ALA A O 1
ATOM 741 N N . GLY A 1 104 ? 6.424 -8.923 -3.782 1.00 98.62 104 GLY A N 1
ATOM 742 C CA . GLY A 1 104 ? 7.767 -9.007 -3.214 1.00 98.62 104 GLY A CA 1
ATOM 743 C C . GLY A 1 104 ? 7.941 -8.101 -1.994 1.00 98.62 104 GLY A C 1
ATOM 744 O O . GLY A 1 104 ? 7.106 -8.073 -1.088 1.00 98.62 104 GLY A O 1
ATOM 745 N N . THR A 1 105 ? 9.046 -7.363 -1.972 1.00 98.69 105 THR A N 1
ATOM 746 C CA . THR A 1 105 ? 9.345 -6.382 -0.925 1.00 98.69 105 THR A CA 1
ATOM 747 C C . THR A 1 105 ? 9.478 -4.985 -1.520 1.00 98.69 105 THR A C 1
ATOM 749 O O . THR A 1 105 ? 10.335 -4.758 -2.369 1.00 98.69 105 THR A O 1
ATOM 752 N N . LEU A 1 106 ? 8.691 -4.031 -1.029 1.00 98.62 106 LEU A N 1
ATOM 753 C CA . LEU A 1 106 ? 8.812 -2.613 -1.352 1.00 98.62 106 LEU A CA 1
ATOM 754 C C . LEU A 1 106 ? 9.315 -1.849 -0.123 1.00 98.62 106 LEU A C 1
ATOM 756 O O . LEU A 1 106 ? 8.665 -1.855 0.921 1.00 98.62 106 LEU A O 1
ATOM 760 N N . ASN A 1 107 ? 10.457 -1.177 -0.248 1.00 97.94 107 ASN A N 1
ATOM 761 C CA . ASN A 1 107 ? 11.042 -0.374 0.822 1.00 97.94 107 ASN A CA 1
ATOM 762 C C . ASN A 1 107 ? 11.121 1.095 0.412 1.00 97.94 107 ASN A C 1
ATOM 764 O O . ASN A 1 107 ? 11.641 1.413 -0.656 1.00 97.94 107 ASN A O 1
ATOM 768 N N . LEU A 1 108 ? 10.664 1.983 1.288 1.00 96.56 108 LEU A N 1
ATOM 769 C CA . LEU A 1 108 ? 10.856 3.424 1.182 1.00 96.56 108 LEU A CA 1
ATOM 770 C C . LEU A 1 108 ? 11.711 3.864 2.372 1.00 96.56 108 LEU A C 1
ATOM 772 O O . LEU A 1 108 ? 11.292 3.741 3.526 1.00 96.56 108 LEU A O 1
ATOM 776 N N . ASN A 1 109 ? 12.917 4.354 2.104 1.00 92.62 109 ASN A N 1
ATOM 777 C CA . ASN A 1 109 ? 13.870 4.764 3.137 1.00 92.62 109 ASN A CA 1
ATOM 778 C C . ASN A 1 109 ? 14.369 6.192 2.895 1.00 92.62 109 ASN A C 1
ATOM 780 O O . ASN A 1 109 ? 14.278 6.693 1.777 1.00 92.62 109 ASN A O 1
ATOM 784 N N . ASN A 1 110 ? 14.946 6.820 3.924 1.00 84.06 110 ASN A N 1
ATOM 785 C CA . ASN A 1 110 ? 15.742 8.056 3.827 1.00 84.06 110 ASN A CA 1
ATOM 786 C C . ASN A 1 110 ? 15.112 9.160 2.954 1.00 84.06 110 ASN A C 1
ATOM 788 O O . ASN A 1 110 ? 15.583 9.425 1.849 1.00 84.06 110 ASN A O 1
ATOM 792 N N . ASP A 1 111 ? 14.053 9.799 3.452 1.00 87.50 111 ASP A N 1
ATOM 793 C CA . ASP A 1 111 ? 13.389 10.947 2.805 1.00 87.50 111 ASP A CA 1
ATOM 794 C C . ASP A 1 111 ? 12.866 10.666 1.382 1.00 87.50 111 ASP A C 1
ATOM 796 O O . ASP A 1 111 ? 12.570 11.590 0.631 1.00 87.50 111 ASP A O 1
ATOM 800 N N . SER A 1 112 ? 12.740 9.392 0.994 1.00 92.75 112 SER A N 1
ATOM 801 C CA . SER A 1 112 ? 12.151 9.005 -0.289 1.00 92.75 112 SER A CA 1
ATOM 802 C C . SER A 1 112 ? 10.666 9.345 -0.369 1.00 92.75 112 SER A C 1
ATOM 804 O O . SER A 1 112 ? 9.938 9.363 0.628 1.00 92.75 112 SER A O 1
ATOM 806 N N . TYR A 1 113 ? 10.211 9.580 -1.593 1.00 94.88 113 TYR A N 1
ATOM 807 C CA . TYR A 1 113 ? 8.850 10.000 -1.880 1.00 94.88 113 TYR A CA 1
ATOM 808 C C . TYR A 1 113 ? 8.294 9.166 -3.035 1.00 94.88 113 TYR A C 1
ATOM 810 O O . TYR A 1 113 ? 8.809 9.221 -4.152 1.00 94.88 113 TYR A O 1
ATOM 818 N N . ILE A 1 114 ? 7.249 8.379 -2.779 1.00 97.88 114 ILE A N 1
ATOM 819 C CA . ILE A 1 114 ? 6.465 7.746 -3.846 1.00 97.88 114 ILE A CA 1
ATOM 820 C C . ILE A 1 114 ? 5.182 8.550 -4.034 1.00 97.88 114 ILE A C 1
ATOM 822 O O . ILE A 1 114 ? 4.436 8.755 -3.078 1.00 97.88 114 ILE A O 1
ATOM 826 N N . ASN A 1 115 ? 4.929 8.959 -5.272 1.00 97.69 115 ASN A N 1
ATOM 827 C CA . ASN A 1 115 ? 3.726 9.654 -5.706 1.00 97.69 115 ASN A CA 1
ATOM 828 C C . ASN A 1 115 ? 2.927 8.751 -6.643 1.00 97.69 115 ASN A C 1
ATOM 830 O O . ASN A 1 115 ? 3.399 8.443 -7.735 1.00 97.69 115 ASN A O 1
ATOM 834 N N . VAL A 1 116 ? 1.736 8.333 -6.228 1.00 98.06 116 VAL A N 1
ATOM 835 C CA . VAL A 1 116 ? 0.829 7.508 -7.031 1.00 98.06 116 VAL A CA 1
ATOM 836 C C . VAL A 1 116 ? -0.427 8.311 -7.342 1.00 98.06 116 VAL A C 1
ATOM 838 O O . VAL A 1 116 ? -1.166 8.658 -6.422 1.00 98.06 116 VAL A O 1
ATOM 841 N N . GLN A 1 117 ? -0.684 8.616 -8.612 1.00 95.50 117 GLN A N 1
ATOM 842 C CA . GLN A 1 117 ? -1.794 9.488 -9.009 1.00 95.50 117 GLN A CA 1
ATOM 843 C C . GLN A 1 117 ? -2.620 8.916 -10.160 1.00 95.50 117 GLN A C 1
ATOM 845 O O . GLN A 1 117 ? -2.103 8.144 -10.958 1.00 95.50 117 GLN A O 1
ATOM 850 N N . TYR A 1 118 ? -3.892 9.309 -10.250 1.00 94.38 118 TYR A N 1
ATOM 851 C CA . TYR A 1 118 ? -4.753 9.035 -11.409 1.00 94.38 118 TYR A CA 1
ATOM 852 C C . TYR A 1 118 ? -4.812 7.544 -11.770 1.00 94.38 118 TYR A C 1
ATOM 854 O O . TYR A 1 118 ? -4.526 7.130 -12.890 1.00 94.38 118 TYR A O 1
ATOM 862 N N . ILE A 1 119 ? -5.126 6.715 -10.774 1.00 94.81 119 ILE A N 1
ATOM 863 C CA . ILE A 1 119 ? -5.165 5.260 -10.928 1.00 94.81 119 ILE A CA 1
ATOM 864 C C . ILE A 1 119 ? -6.612 4.806 -11.085 1.00 94.81 119 ILE A C 1
ATOM 866 O O . ILE A 1 119 ? -7.427 4.968 -10.172 1.00 94.81 119 ILE A O 1
ATOM 870 N N . ASN A 1 120 ? -6.924 4.130 -12.187 1.00 94.94 120 ASN A N 1
ATOM 871 C CA . ASN A 1 120 ? -8.202 3.450 -12.369 1.00 94.94 120 ASN A CA 1
ATOM 872 C C . ASN A 1 120 ? -8.221 2.091 -11.635 1.00 94.94 120 ASN A C 1
ATOM 874 O O . ASN A 1 120 ? -8.430 1.031 -12.213 1.00 94.94 120 ASN A O 1
ATOM 878 N N . GLY A 1 121 ? -7.966 2.114 -10.330 1.00 96.31 121 GLY A N 1
ATOM 879 C CA . GLY A 1 121 ? -7.970 0.940 -9.471 1.00 96.31 121 GLY A CA 1
ATOM 880 C C . GLY A 1 121 ? -7.406 1.257 -8.093 1.00 96.31 121 GLY A C 1
ATOM 881 O O . GLY A 1 121 ? -7.669 2.334 -7.554 1.00 96.31 121 GLY A O 1
ATOM 882 N N . ASN A 1 122 ? -6.650 0.325 -7.505 1.00 98.19 122 ASN A N 1
ATOM 883 C CA . ASN A 1 122 ? -6.032 0.541 -6.191 1.00 98.19 122 ASN A CA 1
ATOM 884 C C . ASN A 1 122 ? -4.701 1.286 -6.326 1.00 98.19 122 ASN A C 1
ATOM 886 O O . ASN A 1 122 ? -3.867 0.893 -7.133 1.00 98.19 122 ASN A O 1
ATOM 890 N N . GLY A 1 123 ? -4.430 2.304 -5.510 1.00 98.44 123 GLY A N 1
ATOM 891 C CA . GLY A 1 123 ? -3.131 2.992 -5.569 1.00 98.44 123 GLY A CA 1
ATOM 892 C C . GLY A 1 123 ? -1.966 2.019 -5.345 1.00 98.44 123 GLY A C 1
ATOM 893 O O . GLY A 1 123 ? -1.105 1.841 -6.209 1.00 98.44 123 GLY A O 1
ATOM 894 N N . VAL A 1 124 ? -2.000 1.314 -4.215 1.00 98.75 124 VAL A N 1
ATOM 895 C CA . VAL A 1 124 ? -1.066 0.235 -3.876 1.00 98.75 124 VAL A CA 1
ATOM 896 C C . VAL A 1 124 ? -1.835 -1.014 -3.468 1.00 98.75 124 VAL A C 1
ATOM 898 O O . VAL A 1 124 ? -2.573 -1.002 -2.485 1.00 98.75 124 VAL A O 1
ATOM 901 N N . GLU A 1 125 ? -1.610 -2.118 -4.172 1.00 98.69 125 GLU A N 1
ATOM 902 C CA . GLU A 1 125 ? -2.042 -3.454 -3.776 1.00 98.69 125 GLU A CA 1
ATOM 903 C C . GLU A 1 125 ? -0.847 -4.238 -3.222 1.00 98.69 125 GLU A C 1
ATOM 905 O O . GLU A 1 125 ? 0.080 -4.601 -3.944 1.00 98.69 125 GLU A O 1
ATOM 910 N N . ASN A 1 126 ? -0.851 -4.492 -1.915 1.00 98.81 126 ASN A N 1
ATOM 911 C CA . ASN A 1 126 ? 0.233 -5.177 -1.223 1.00 98.81 126 ASN A CA 1
ATOM 912 C C . ASN A 1 126 ? -0.197 -6.585 -0.802 1.00 98.81 126 ASN A C 1
ATOM 914 O O . ASN A 1 126 ? -1.103 -6.736 0.008 1.00 98.81 126 ASN A O 1
ATOM 918 N N . SER A 1 127 ? 0.483 -7.612 -1.305 1.00 98.44 127 SER A N 1
ATOM 919 C CA . SER A 1 127 ? 0.282 -9.022 -0.926 1.00 98.44 127 SER A CA 1
ATOM 920 C C . SER A 1 127 ? 1.456 -9.620 -0.152 1.00 98.44 127 SER A C 1
ATOM 922 O O . SER A 1 127 ? 1.392 -10.768 0.280 1.00 98.44 127 SER A O 1
ATOM 924 N N . ASN A 1 128 ? 2.524 -8.845 0.040 1.00 98.56 128 ASN A N 1
ATOM 925 C CA . ASN A 1 128 ? 3.707 -9.260 0.780 1.00 98.56 128 ASN A CA 1
ATOM 926 C C . ASN A 1 128 ? 4.227 -8.086 1.620 1.00 98.56 128 ASN A C 1
ATOM 928 O O . ASN A 1 128 ? 3.475 -7.606 2.460 1.00 98.56 128 ASN A O 1
ATOM 932 N N . THR A 1 129 ? 5.456 -7.597 1.454 1.00 98.62 129 THR A N 1
ATOM 933 C CA . THR A 1 129 ? 6.045 -6.658 2.425 1.00 98.62 129 THR A CA 1
ATOM 934 C C . THR A 1 129 ? 6.156 -5.247 1.861 1.00 98.62 129 THR A C 1
ATOM 936 O O . THR A 1 129 ? 6.828 -5.047 0.852 1.00 98.62 129 THR A O 1
ATOM 939 N N . LEU A 1 130 ? 5.575 -4.261 2.550 1.00 98.62 130 LEU A N 1
ATOM 940 C CA . LEU A 1 130 ? 5.835 -2.834 2.339 1.00 98.62 130 LEU A CA 1
ATOM 941 C C . LEU A 1 130 ? 6.386 -2.231 3.631 1.00 98.62 130 LEU A C 1
ATOM 943 O O . LEU A 1 130 ? 5.739 -2.314 4.676 1.00 98.62 130 LEU A O 1
ATOM 947 N N . THR A 1 131 ? 7.558 -1.603 3.564 1.00 97.75 131 THR A N 1
ATOM 948 C CA . THR A 1 131 ? 8.182 -0.941 4.717 1.00 97.75 131 THR A CA 1
ATOM 949 C C . THR A 1 131 ? 8.519 0.510 4.404 1.00 97.75 131 THR A C 1
ATOM 951 O O . THR A 1 131 ? 9.084 0.805 3.355 1.00 97.75 131 THR A O 1
ATOM 954 N N . MET A 1 132 ? 8.210 1.411 5.336 1.00 96.75 132 MET A N 1
ATOM 955 C CA . MET A 1 132 ? 8.565 2.830 5.267 1.00 96.75 132 MET A CA 1
ATOM 956 C C . MET A 1 132 ? 9.363 3.226 6.508 1.00 96.75 132 MET A C 1
ATOM 958 O O . MET A 1 132 ? 8.938 2.938 7.629 1.00 96.75 132 MET A O 1
ATOM 962 N N . THR A 1 133 ? 10.510 3.881 6.331 1.00 94.25 133 THR A N 1
ATOM 963 C CA . THR A 1 133 ? 11.391 4.317 7.430 1.00 94.25 133 THR A CA 1
ATOM 964 C C . THR A 1 133 ? 11.904 5.749 7.233 1.00 94.25 133 THR A C 1
ATOM 966 O O . THR A 1 133 ? 11.794 6.326 6.151 1.00 94.25 133 THR A O 1
ATOM 969 N N . GLY A 1 134 ? 12.461 6.359 8.286 1.00 92.00 134 GLY A N 1
ATOM 970 C CA . GLY A 1 134 ? 13.021 7.717 8.214 1.00 92.00 134 GLY A CA 1
ATOM 971 C C . GLY A 1 134 ? 11.930 8.778 8.052 1.00 92.00 134 GLY A C 1
ATOM 972 O O . GLY A 1 134 ? 10.944 8.745 8.780 1.00 92.00 134 GLY A O 1
ATOM 973 N N . ASN A 1 135 ? 12.067 9.708 7.103 1.00 92.44 135 ASN A N 1
ATOM 974 C CA . ASN A 1 135 ? 10.987 10.642 6.745 1.00 92.44 135 ASN A CA 1
ATOM 975 C C . ASN A 1 135 ? 10.348 10.315 5.385 1.00 92.44 135 ASN A C 1
ATOM 977 O O . ASN A 1 135 ? 9.871 11.214 4.693 1.00 92.44 135 ASN A O 1
ATOM 981 N N . ALA A 1 136 ? 10.340 9.034 5.003 1.00 94.25 136 ALA A N 1
ATOM 982 C CA . ALA A 1 136 ? 9.696 8.590 3.775 1.00 94.25 136 ALA A CA 1
ATOM 983 C C . ALA A 1 136 ? 8.199 8.945 3.733 1.00 94.25 136 ALA A C 1
ATOM 985 O O . ALA A 1 136 ? 7.528 8.976 4.770 1.00 94.25 136 ALA A O 1
ATOM 986 N N . ILE A 1 137 ? 7.695 9.175 2.522 1.00 94.75 137 ILE A N 1
ATOM 987 C CA . ILE A 1 137 ? 6.292 9.484 2.238 1.00 94.75 137 ILE A CA 1
ATOM 988 C C . ILE A 1 137 ? 5.784 8.561 1.138 1.00 94.75 137 ILE A C 1
ATOM 990 O O . ILE A 1 137 ? 6.427 8.388 0.101 1.00 94.75 137 ILE A O 1
ATOM 994 N N . LEU A 1 138 ? 4.581 8.040 1.348 1.00 97.38 138 LEU A N 1
ATOM 995 C CA . LEU A 1 138 ? 3.761 7.463 0.295 1.00 97.38 138 LEU A CA 1
ATOM 996 C C . LEU A 1 138 ? 2.543 8.366 0.116 1.00 97.38 138 LEU A C 1
ATOM 998 O O . LEU A 1 138 ? 1.652 8.398 0.968 1.00 97.38 138 LEU A O 1
ATOM 1002 N N . TYR A 1 139 ? 2.550 9.111 -0.984 1.00 97.38 139 TYR A N 1
ATOM 1003 C CA . TYR A 1 139 ? 1.458 9.972 -1.395 1.00 97.38 139 TYR A CA 1
ATOM 1004 C C . TYR A 1 139 ? 0.631 9.262 -2.464 1.00 97.38 139 TYR A C 1
ATOM 1006 O O . TYR A 1 139 ? 1.174 8.808 -3.473 1.00 97.38 139 TYR A O 1
ATOM 1014 N N . ILE A 1 140 ? -0.677 9.154 -2.245 1.00 97.81 140 ILE A N 1
ATOM 1015 C CA . ILE A 1 140 ? -1.604 8.516 -3.180 1.00 97.81 140 ILE A CA 1
ATOM 1016 C C . ILE A 1 140 ? -2.789 9.443 -3.407 1.00 97.81 140 ILE A C 1
ATOM 1018 O O . ILE A 1 140 ? -3.471 9.821 -2.455 1.00 97.81 140 ILE A O 1
ATOM 1022 N N . SER A 1 141 ? -3.078 9.786 -4.658 1.00 95.75 141 SER A N 1
ATOM 1023 C CA . SER A 1 141 ? -4.214 10.647 -4.980 1.00 95.75 141 SER A CA 1
ATOM 1024 C C . SER A 1 141 ? -5.016 10.173 -6.180 1.00 95.75 141 SER A C 1
ATOM 1026 O O . SER A 1 141 ? -4.424 9.727 -7.152 1.00 95.75 141 SER A O 1
ATOM 1028 N N . VAL A 1 142 ? -6.334 10.369 -6.161 1.00 94.44 142 VAL A N 1
ATOM 1029 C CA . VAL A 1 142 ? -7.226 10.086 -7.300 1.00 94.44 142 VAL A CA 1
ATOM 1030 C C . VAL A 1 142 ? -7.159 8.607 -7.696 1.00 94.44 142 VAL A C 1
ATOM 1032 O O . VAL A 1 142 ? -6.487 8.216 -8.650 1.00 94.44 142 VAL A O 1
ATOM 1035 N N . THR A 1 143 ? -7.849 7.766 -6.923 1.00 95.88 143 THR A N 1
ATOM 1036 C CA . THR A 1 143 ? -7.951 6.320 -7.176 1.00 95.88 143 THR A CA 1
ATOM 1037 C C . THR A 1 143 ? -9.404 5.905 -7.369 1.00 95.88 143 THR A C 1
ATOM 1039 O O . THR A 1 143 ? -10.252 6.237 -6.537 1.00 95.88 143 THR A O 1
ATOM 1042 N N . SER A 1 144 ? -9.705 5.124 -8.412 1.00 95.62 144 SER A N 1
ATOM 1043 C CA . SER A 1 144 ? -11.073 4.631 -8.640 1.00 95.62 144 SER A CA 1
ATOM 1044 C C . SER A 1 144 ? -11.514 3.548 -7.645 1.00 95.62 144 SER A C 1
ATOM 1046 O O . SER A 1 144 ? -12.712 3.296 -7.525 1.00 95.62 144 SER A O 1
ATOM 1048 N N . GLN A 1 145 ? -10.575 2.961 -6.890 1.00 96.44 145 GLN A N 1
ATOM 1049 C CA . GLN A 1 145 ? -10.842 2.065 -5.760 1.00 96.44 145 GLN A CA 1
ATOM 1050 C C . GLN A 1 145 ? -10.193 2.598 -4.471 1.00 96.44 145 GLN A C 1
ATOM 1052 O O . GLN A 1 145 ? -10.351 3.776 -4.134 1.00 96.44 145 GLN A O 1
ATOM 1057 N N . SER A 1 146 ? -9.505 1.736 -3.714 1.00 97.38 146 SER A N 1
ATOM 1058 C CA . SER A 1 146 ? -8.881 2.099 -2.445 1.00 97.38 146 SER A CA 1
ATOM 1059 C C . SER A 1 146 ? -7.466 2.653 -2.655 1.00 97.38 146 SER A C 1
ATOM 1061 O O . SER A 1 146 ? -6.740 2.185 -3.532 1.00 97.38 146 SER A O 1
ATOM 1063 N N . SER A 1 147 ? -7.017 3.609 -1.836 1.00 97.81 147 SER A N 1
ATOM 1064 C CA . SER A 1 147 ? -5.640 4.116 -1.963 1.00 97.81 147 SER A CA 1
ATOM 1065 C C . SER A 1 147 ? -4.624 3.016 -1.654 1.00 97.81 147 SER A C 1
ATOM 1067 O O . SER A 1 147 ? -3.708 2.780 -2.437 1.00 97.81 147 SER A O 1
ATOM 1069 N N . ILE A 1 148 ? -4.823 2.289 -0.554 1.00 98.50 148 ILE A N 1
ATOM 1070 C CA . ILE A 1 148 ? -4.018 1.124 -0.184 1.00 98.50 148 ILE A CA 1
ATOM 1071 C C . ILE A 1 148 ? -4.933 -0.069 0.056 1.00 98.50 148 ILE A C 1
ATOM 1073 O O . ILE A 1 148 ? -5.822 -0.031 0.907 1.00 98.50 148 ILE A O 1
ATOM 1077 N N . ARG A 1 149 ? -4.651 -1.174 -0.630 1.00 98.62 149 ARG A N 1
ATOM 1078 C CA . ARG A 1 149 ? -5.251 -2.482 -0.387 1.00 98.62 149 ARG A CA 1
ATOM 1079 C C . ARG A 1 149 ? -4.178 -3.452 0.096 1.00 98.62 149 ARG A C 1
ATOM 1081 O O . ARG A 1 149 ? -3.371 -3.942 -0.688 1.00 98.62 149 ARG A O 1
ATOM 1088 N N . ASN A 1 150 ? -4.163 -3.739 1.394 1.00 98.69 150 ASN A N 1
ATOM 1089 C CA . ASN A 1 150 ? -3.268 -4.740 1.970 1.00 98.69 150 ASN A CA 1
ATOM 1090 C C . ASN A 1 150 ? -3.980 -6.092 2.008 1.00 98.69 150 ASN A C 1
ATOM 1092 O O . ASN A 1 150 ? -4.876 -6.297 2.822 1.00 98.69 150 ASN A O 1
ATOM 1096 N N . LEU A 1 151 ? -3.614 -6.999 1.112 1.00 98.56 151 LEU A N 1
ATOM 1097 C CA . LEU A 1 151 ? -4.223 -8.315 0.963 1.00 98.56 151 LEU A CA 1
ATOM 1098 C C . LEU A 1 151 ? -3.846 -9.255 2.119 1.00 98.56 151 LEU A C 1
ATOM 1100 O O . LEU A 1 151 ? -2.915 -9.007 2.885 1.00 98.56 151 LEU A O 1
ATOM 1104 N N . SER A 1 152 ? -4.580 -10.363 2.246 1.00 97.44 152 SER A N 1
ATOM 1105 C CA . SER A 1 152 ? -4.273 -11.401 3.236 1.00 97.44 152 SER A CA 1
ATOM 1106 C C . SER A 1 152 ? -2.852 -11.941 3.033 1.00 97.44 152 SER A C 1
ATOM 1108 O O . SER A 1 152 ? -2.448 -12.220 1.907 1.00 97.44 152 SER A O 1
ATOM 1110 N N . GLY A 1 153 ? -2.083 -12.057 4.119 1.00 95.62 153 GLY A N 1
ATOM 1111 C CA . GLY A 1 153 ? -0.653 -12.391 4.082 1.00 95.62 153 GLY A CA 1
ATOM 1112 C C . GLY A 1 153 ? 0.276 -11.190 3.858 1.00 95.62 153 GLY A C 1
ATOM 1113 O O . GLY A 1 153 ? 1.458 -11.276 4.189 1.00 95.62 153 GLY A O 1
ATOM 1114 N N . GLY A 1 154 ? -0.255 -10.056 3.390 1.00 98.56 154 GLY A N 1
ATOM 1115 C CA . GLY A 1 154 ? 0.482 -8.807 3.253 1.00 98.56 154 GLY A CA 1
ATOM 1116 C C . GLY A 1 154 ? 0.777 -8.152 4.604 1.00 98.56 154 GLY A C 1
ATOM 1117 O O . GLY A 1 154 ? -0.054 -8.139 5.514 1.00 98.56 154 GLY A O 1
ATOM 1118 N N . THR A 1 155 ? 1.973 -7.589 4.737 1.00 98.69 155 THR A N 1
ATOM 1119 C CA . THR A 1 155 ? 2.421 -6.797 5.880 1.00 98.69 155 THR A CA 1
ATOM 1120 C C . THR A 1 155 ? 2.840 -5.407 5.421 1.00 98.69 155 THR A C 1
ATOM 1122 O O . THR A 1 155 ? 3.741 -5.262 4.595 1.00 98.69 155 THR A O 1
ATOM 1125 N N . ILE A 1 156 ? 2.221 -4.383 6.002 1.00 98.50 156 ILE A N 1
ATOM 1126 C CA . ILE A 1 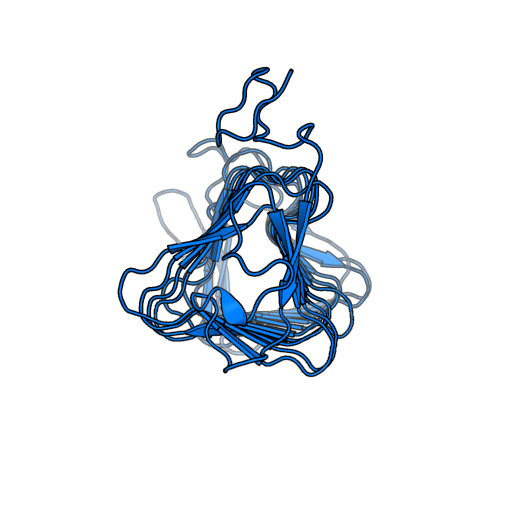156 ? 2.627 -2.987 5.846 1.00 98.50 156 ILE A CA 1
ATOM 1127 C C . ILE A 1 156 ? 3.182 -2.496 7.179 1.00 98.50 156 ILE A C 1
ATOM 1129 O O . ILE A 1 156 ? 2.497 -2.556 8.199 1.00 98.50 156 ILE A O 1
ATOM 1133 N N . THR A 1 157 ? 4.415 -1.997 7.175 1.00 97.50 157 THR A N 1
ATOM 1134 C CA . THR A 1 157 ? 5.057 -1.401 8.350 1.00 97.50 157 THR A CA 1
ATOM 1135 C C . THR A 1 157 ? 5.465 0.030 8.045 1.00 97.50 157 THR A C 1
ATOM 1137 O O . THR A 1 157 ? 6.359 0.275 7.238 1.00 97.50 157 THR A O 1
ATOM 1140 N N . ILE A 1 158 ? 4.830 0.980 8.718 1.00 95.50 158 ILE A N 1
ATOM 1141 C CA . ILE A 1 158 ? 5.133 2.403 8.599 1.00 95.50 158 ILE A CA 1
ATOM 1142 C C . ILE A 1 158 ? 5.824 2.818 9.887 1.00 95.50 158 ILE A C 1
ATOM 1144 O O . ILE A 1 158 ? 5.185 2.867 10.931 1.00 95.50 158 ILE A O 1
ATOM 1148 N N . ASN A 1 159 ? 7.122 3.086 9.783 1.00 93.31 159 ASN A N 1
ATOM 1149 C CA . ASN A 1 159 ? 7.986 3.633 10.829 1.00 93.31 159 ASN A CA 1
ATOM 1150 C C . ASN A 1 159 ? 8.641 4.940 10.356 1.00 93.31 159 ASN A C 1
ATOM 1152 O O . ASN A 1 159 ? 9.789 5.238 10.694 1.00 93.31 159 ASN A O 1
ATOM 1156 N N . SER A 1 160 ? 7.940 5.679 9.499 1.00 90.50 160 SER A N 1
ATOM 1157 C CA . SER A 1 160 ? 8.401 6.931 8.909 1.00 90.50 160 SER A CA 1
ATOM 1158 C C . SER A 1 160 ? 7.660 8.117 9.511 1.00 90.50 160 SER A C 1
ATOM 1160 O O . SER A 1 160 ? 6.441 8.054 9.629 1.00 90.50 160 SER A O 1
ATOM 1162 N N . ASN A 1 161 ? 8.349 9.223 9.785 1.00 88.69 161 ASN A N 1
ATOM 1163 C CA . ASN A 1 161 ? 7.744 10.421 10.373 1.00 88.69 161 ASN A CA 1
ATOM 1164 C C . ASN A 1 161 ? 6.660 11.041 9.475 1.00 88.69 161 ASN A C 1
ATOM 1166 O O . ASN A 1 161 ? 5.622 11.464 9.979 1.00 88.69 161 ASN A O 1
ATOM 1170 N N . ASN A 1 162 ? 6.874 11.047 8.155 1.00 90.12 162 ASN A N 1
ATOM 1171 C CA . ASN A 1 162 ? 5.951 11.668 7.203 1.00 90.12 162 ASN A CA 1
ATOM 1172 C C . ASN A 1 162 ? 4.888 10.703 6.641 1.00 90.12 162 ASN A C 1
ATOM 1174 O O . ASN A 1 162 ? 3.863 11.160 6.148 1.00 90.12 162 ASN A O 1
ATOM 1178 N N . GLY A 1 163 ? 5.086 9.388 6.764 1.00 92.44 163 GLY A N 1
ATOM 1179 C CA . GLY A 1 163 ? 4.018 8.388 6.698 1.00 92.44 163 GLY A CA 1
ATOM 1180 C C . GLY A 1 163 ? 3.168 8.413 5.426 1.00 92.44 163 GLY A C 1
ATOM 1181 O O . GLY A 1 163 ? 3.690 8.426 4.312 1.00 92.44 163 GLY A O 1
ATOM 1182 N N . LEU A 1 164 ? 1.848 8.336 5.608 1.00 94.25 164 LEU A N 1
ATOM 1183 C CA . LEU A 1 164 ? 0.880 8.202 4.518 1.00 94.25 164 LEU A CA 1
ATOM 1184 C C . LEU A 1 164 ? 0.103 9.494 4.295 1.00 94.25 164 LEU A C 1
ATOM 1186 O O . LEU A 1 164 ? -0.466 10.043 5.241 1.00 94.25 164 LEU A O 1
ATOM 1190 N N . ASP A 1 165 ? -0.019 9.893 3.034 1.00 93.44 165 ASP A N 1
ATOM 1191 C CA . ASP A 1 165 ? -0.916 10.963 2.612 1.00 93.44 165 ASP A CA 1
ATOM 1192 C C . ASP A 1 165 ? -1.784 10.480 1.449 1.00 93.44 165 ASP A C 1
ATOM 1194 O O . ASP A 1 165 ? -1.291 10.143 0.376 1.00 93.44 165 ASP A O 1
ATOM 1198 N N . MET A 1 166 ? -3.086 10.370 1.692 1.00 93.75 166 MET A N 1
ATOM 1199 C CA . MET A 1 166 ? -4.051 9.820 0.749 1.00 93.75 166 MET A CA 1
ATOM 1200 C C . MET A 1 166 ? -5.137 10.850 0.461 1.00 93.75 166 MET A C 1
ATOM 1202 O O . MET A 1 166 ? -5.642 11.515 1.369 1.00 93.75 166 MET A O 1
ATOM 1206 N N . ASN A 1 167 ? -5.524 10.983 -0.803 1.00 92.69 167 ASN A N 1
ATOM 1207 C CA . ASN A 1 167 ? -6.533 11.946 -1.224 1.00 92.69 167 ASN A CA 1
ATOM 1208 C C . ASN A 1 167 ? -7.408 11.405 -2.363 1.00 92.69 167 ASN A C 1
ATOM 1210 O O . ASN A 1 167 ? -6.898 10.811 -3.303 1.00 92.69 167 ASN A O 1
ATOM 1214 N N . ALA A 1 168 ? -8.710 11.686 -2.346 1.00 91.75 168 ALA A N 1
ATOM 1215 C CA . ALA A 1 168 ? -9.621 11.379 -3.453 1.00 91.75 168 ALA A CA 1
ATOM 1216 C C . ALA A 1 168 ? -9.661 9.877 -3.812 1.00 91.75 168 ALA A C 1
ATOM 1218 O O . ALA A 1 168 ? -9.352 9.485 -4.938 1.00 91.75 168 ALA A O 1
ATOM 1219 N N . ALA A 1 169 ? -10.028 9.034 -2.843 1.00 92.69 169 ALA A N 1
ATOM 1220 C CA . ALA A 1 169 ? -10.290 7.613 -3.080 1.00 92.69 169 ALA A CA 1
ATOM 1221 C C . ALA A 1 169 ? -11.796 7.362 -3.226 1.00 92.69 169 ALA A C 1
ATOM 1223 O O . ALA A 1 169 ? -12.588 7.755 -2.361 1.00 92.69 169 ALA A O 1
ATOM 1224 N N . ASN A 1 170 ? -12.194 6.669 -4.291 1.00 92.69 170 ASN A N 1
ATOM 1225 C CA . ASN A 1 170 ? -13.600 6.336 -4.545 1.00 92.69 170 ASN A CA 1
ATOM 1226 C C . ASN A 1 170 ? -14.100 5.146 -3.710 1.00 92.69 170 ASN A C 1
ATOM 1228 O O . ASN A 1 170 ? -15.306 4.952 -3.568 1.00 92.69 170 ASN A O 1
ATOM 1232 N N . GLU A 1 171 ? -13.190 4.380 -3.108 1.00 94.31 171 GLU A N 1
ATOM 1233 C CA . GLU A 1 171 ? -13.505 3.436 -2.038 1.00 94.31 171 GLU A CA 1
ATOM 1234 C C . GLU A 1 171 ? -12.810 3.866 -0.739 1.00 94.31 171 GLU A C 1
ATOM 1236 O O . GLU A 1 171 ? -13.101 4.931 -0.206 1.00 94.31 171 GLU A O 1
ATOM 1241 N N . ASN A 1 172 ? -11.912 3.053 -0.186 1.00 94.31 172 ASN A N 1
ATOM 1242 C CA . ASN A 1 172 ? -11.346 3.268 1.142 1.00 94.31 172 ASN A CA 1
ATOM 1243 C C . ASN A 1 172 ? -9.984 3.956 1.045 1.00 94.31 172 ASN A C 1
ATOM 1245 O O . ASN A 1 172 ? -9.259 3.752 0.075 1.00 94.31 172 ASN A O 1
ATOM 1249 N N . ALA A 1 173 ? -9.562 4.696 2.070 1.00 94.69 173 ALA A N 1
ATOM 1250 C CA . ALA A 1 173 ? -8.157 5.117 2.102 1.00 94.69 173 ALA A CA 1
ATOM 1251 C C . ALA A 1 173 ? -7.277 3.873 2.310 1.00 94.69 173 ALA A C 1
ATOM 1253 O O . ALA A 1 173 ? -6.410 3.556 1.499 1.00 94.69 173 ALA A O 1
ATOM 1254 N N . ILE A 1 174 ? -7.589 3.090 3.346 1.00 96.50 174 ILE A N 1
ATOM 1255 C CA . ILE A 1 174 ? -6.981 1.780 3.580 1.00 96.50 174 ILE A CA 1
ATOM 1256 C C . ILE A 1 174 ? -8.060 0.707 3.614 1.00 96.50 174 ILE A C 1
ATOM 1258 O O . ILE A 1 174 ? -8.999 0.792 4.405 1.00 96.50 174 ILE A O 1
ATOM 1262 N N . TYR A 1 175 ? -7.856 -0.355 2.838 1.00 98.00 175 TYR A N 1
ATOM 1263 C CA . TYR A 1 175 ? -8.519 -1.638 3.020 1.00 98.00 175 TYR A CA 1
ATOM 1264 C C . TYR A 1 175 ? -7.496 -2.704 3.435 1.00 98.00 175 TYR A C 1
ATOM 1266 O O . TYR A 1 175 ? -6.678 -3.156 2.633 1.00 98.00 175 TYR A O 1
ATOM 1274 N N . ASN A 1 176 ? -7.529 -3.100 4.708 1.00 98.50 176 ASN A N 1
ATOM 1275 C CA . ASN A 1 176 ? -6.579 -4.031 5.307 1.00 98.50 176 ASN A CA 1
ATOM 1276 C C . ASN A 1 176 ? -7.195 -5.413 5.576 1.00 98.50 176 ASN A C 1
ATOM 1278 O O . ASN A 1 176 ? -7.991 -5.572 6.495 1.00 98.50 176 ASN A O 1
ATOM 1282 N N . LEU A 1 177 ? -6.762 -6.418 4.818 1.00 98.50 177 LEU A N 1
ATOM 1283 C CA . LEU A 1 177 ? -7.019 -7.853 5.016 1.00 98.50 177 LEU A CA 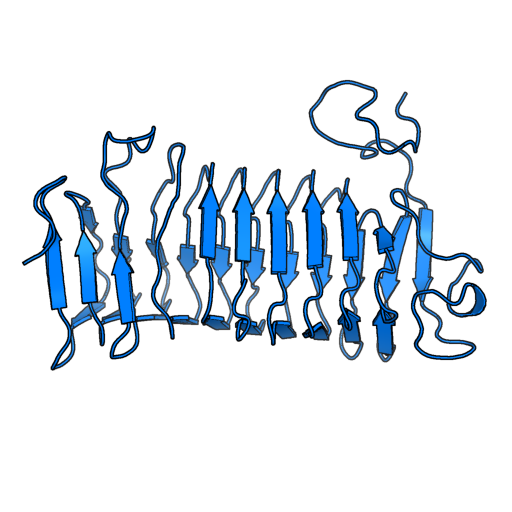1
ATOM 1284 C C . LEU A 1 177 ? -5.807 -8.577 5.643 1.00 98.50 177 LEU A C 1
ATOM 1286 O O . LEU A 1 177 ? -5.935 -9.703 6.121 1.00 98.50 177 LEU A O 1
ATOM 1290 N N . GLY A 1 178 ? -4.625 -7.956 5.594 1.00 98.38 178 GLY A N 1
ATOM 1291 C CA . GLY A 1 178 ? -3.372 -8.460 6.156 1.00 98.38 178 GLY A CA 1
ATOM 1292 C C . GLY A 1 178 ? -3.018 -7.819 7.500 1.00 98.38 178 GLY A C 1
ATOM 1293 O O . GLY A 1 178 ? -3.884 -7.515 8.320 1.00 98.38 178 GLY A O 1
ATOM 1294 N N . THR A 1 179 ? -1.729 -7.594 7.730 1.00 98.56 179 THR A N 1
ATOM 1295 C CA . THR A 1 179 ? -1.218 -6.916 8.927 1.00 98.56 179 THR A CA 1
ATOM 1296 C C . THR A 1 179 ? -0.720 -5.520 8.577 1.00 98.56 179 THR A C 1
ATOM 1298 O O . THR A 1 179 ? 0.102 -5.355 7.680 1.00 98.56 179 THR A O 1
ATOM 1301 N N . MET A 1 180 ? -1.160 -4.512 9.321 1.00 98.00 180 MET A N 1
ATOM 1302 C CA . MET A 1 180 ? -0.627 -3.160 9.247 1.00 98.00 180 MET A CA 1
ATOM 1303 C C . MET A 1 180 ? -0.114 -2.728 10.619 1.00 98.00 180 MET A C 1
ATOM 1305 O O . MET A 1 180 ? -0.835 -2.791 11.614 1.00 98.00 180 MET A O 1
ATOM 1309 N N . HIS A 1 181 ? 1.132 -2.270 10.671 1.00 96.00 181 HIS A N 1
ATOM 1310 C CA . HIS A 1 181 ? 1.713 -1.573 11.810 1.00 96.00 181 HIS A CA 1
ATOM 1311 C C . HIS A 1 181 ? 2.005 -0.146 11.381 1.00 96.00 181 HIS A C 1
ATOM 1313 O O . HIS A 1 181 ? 2.766 0.059 10.437 1.00 96.00 181 HIS A O 1
ATOM 1319 N N . ARG A 1 182 ? 1.416 0.836 12.059 1.00 92.38 182 ARG A N 1
ATOM 1320 C CA . ARG A 1 182 ? 1.653 2.238 11.727 1.00 92.38 182 ARG A CA 1
ATOM 1321 C C . ARG A 1 182 ? 2.182 3.050 12.895 1.00 92.38 182 ARG A C 1
ATOM 1323 O O . ARG A 1 182 ? 1.676 2.945 14.010 1.00 92.38 182 ARG A O 1
ATOM 1330 N N . SER A 1 183 ? 3.145 3.899 12.590 1.00 88.56 183 SER A N 1
ATOM 1331 C CA . SER A 1 183 ? 3.502 5.111 13.316 1.00 88.56 183 SER A CA 1
ATOM 1332 C C . SER A 1 183 ? 3.680 6.269 12.324 1.00 88.56 183 SER A C 1
ATOM 1334 O O . SER A 1 183 ? 3.562 6.070 11.111 1.00 88.56 183 SER A O 1
ATOM 1336 N N . GLY A 1 184 ? 3.904 7.482 12.827 1.00 84.56 184 GLY A N 1
ATOM 1337 C CA . GLY A 1 184 ? 4.103 8.678 12.017 1.00 84.56 184 GLY A CA 1
ATOM 1338 C C . GLY A 1 184 ? 2.827 9.256 11.413 1.00 84.56 184 GLY A C 1
ATOM 1339 O O . GLY A 1 184 ? 1.707 8.896 11.775 1.00 84.56 184 GLY A O 1
ATOM 1340 N N . PHE A 1 185 ? 2.993 10.191 10.484 1.00 86.88 185 PHE A N 1
ATOM 1341 C CA . PHE A 1 185 ? 1.892 10.965 9.917 1.00 86.88 185 PHE A CA 1
ATOM 1342 C C . PHE A 1 185 ? 0.882 10.115 9.118 1.00 86.88 185 PHE A C 1
ATOM 1344 O O . PHE A 1 185 ? 1.197 9.071 8.534 1.00 86.88 185 PHE A O 1
ATOM 1351 N N . PHE A 1 186 ? -0.377 10.550 9.146 1.00 89.38 186 PHE A N 1
ATOM 1352 C CA . PHE A 1 186 ? -1.487 9.950 8.415 1.00 89.38 186 PHE A CA 1
ATOM 1353 C C . PHE A 1 186 ? -2.474 11.019 8.004 1.00 89.38 186 PHE A C 1
ATOM 1355 O O . PHE A 1 186 ? -2.963 11.773 8.844 1.00 89.38 186 PHE A O 1
ATOM 1362 N N . ASN A 1 187 ? -2.801 11.030 6.724 1.00 88.94 187 ASN A N 1
ATOM 1363 C CA . ASN A 1 187 ? -3.772 11.937 6.157 1.00 88.94 187 ASN A CA 1
ATOM 1364 C C . ASN A 1 187 ? -4.597 11.199 5.105 1.00 88.94 187 ASN A C 1
ATOM 1366 O O . ASN A 1 187 ? -4.063 10.373 4.366 1.00 88.94 187 ASN A O 1
ATOM 1370 N N . ALA A 1 188 ? -5.904 11.446 5.079 1.00 88.62 188 ALA A N 1
ATOM 1371 C CA . ALA A 1 188 ? -6.829 10.696 4.239 1.00 88.62 188 ALA A CA 1
ATOM 1372 C C . ALA A 1 188 ? -8.040 11.555 3.869 1.00 88.62 188 ALA A C 1
ATOM 1374 O O . ALA A 1 188 ? -9.075 11.484 4.521 1.00 88.62 188 ALA A O 1
ATOM 1375 N N . ASN A 1 189 ? -7.921 12.355 2.814 1.00 86.62 189 ASN A N 1
ATOM 1376 C CA . ASN A 1 189 ? -8.924 13.341 2.413 1.00 86.62 189 ASN A CA 1
ATOM 1377 C C . ASN A 1 189 ? -9.784 12.860 1.242 1.00 86.62 189 ASN A C 1
ATOM 1379 O O . ASN A 1 189 ? -9.322 12.099 0.401 1.00 86.62 189 ASN A O 1
ATOM 1383 N N . ASN A 1 190 ? -11.021 13.352 1.144 1.00 86.31 190 ASN A N 1
ATOM 1384 C CA . ASN A 1 190 ? -11.944 13.074 0.036 1.00 86.31 190 ASN A CA 1
ATOM 1385 C C . ASN A 1 190 ? -12.118 11.568 -0.215 1.00 86.31 190 ASN A C 1
ATOM 1387 O O . ASN A 1 190 ? -11.945 11.080 -1.327 1.00 86.31 190 ASN A O 1
ATOM 1391 N N . ILE A 1 191 ? -12.400 10.823 0.852 1.00 88.25 191 ILE A N 1
ATOM 1392 C CA . ILE A 1 191 ? -12.570 9.369 0.813 1.00 88.25 191 ILE A CA 1
ATOM 1393 C C . ILE A 1 191 ? -14.064 9.066 0.778 1.00 88.25 191 ILE A C 1
ATOM 1395 O O . ILE A 1 191 ? -14.783 9.469 1.688 1.00 88.25 191 ILE A O 1
ATOM 1399 N N . THR A 1 192 ? -14.520 8.356 -0.251 1.00 89.50 192 THR A N 1
ATOM 1400 C CA . THR A 1 192 ? -15.950 8.041 -0.437 1.00 89.50 192 THR A CA 1
ATOM 1401 C C . THR A 1 192 ? -16.395 6.855 0.430 1.00 89.50 192 THR A C 1
ATOM 1403 O O . THR A 1 192 ? -17.513 6.818 0.939 1.00 89.50 192 THR A O 1
ATOM 1406 N N . GLY A 1 193 ? -15.521 5.864 0.603 1.00 91.00 193 GLY A N 1
ATOM 1407 C CA . GLY A 1 193 ? -15.698 4.710 1.483 1.00 91.00 193 GLY A CA 1
ATOM 1408 C C . GLY A 1 193 ? -15.173 4.976 2.891 1.00 91.00 193 GLY A C 1
ATOM 1409 O O . GLY A 1 193 ? -15.296 6.080 3.418 1.00 91.00 193 GLY A O 1
ATOM 1410 N N . SER A 1 194 ? -14.599 3.961 3.534 1.00 91.81 194 SER A N 1
ATOM 1411 C CA . SER A 1 194 ? -14.086 4.096 4.899 1.00 91.81 194 SER A CA 1
ATOM 1412 C C . SER A 1 194 ? -12.648 4.622 4.907 1.00 91.81 194 SER A C 1
ATOM 1414 O O . SER A 1 194 ? -11.834 4.248 4.061 1.00 91.81 194 SER A O 1
ATOM 1416 N N . THR A 1 195 ? -12.281 5.468 5.873 1.00 91.88 195 THR A N 1
ATOM 1417 C CA . THR A 1 195 ? -10.877 5.903 5.989 1.00 91.88 195 THR A CA 1
ATOM 1418 C C . THR A 1 195 ? -9.981 4.709 6.316 1.00 91.88 195 THR A C 1
ATOM 1420 O O . THR A 1 195 ? -8.968 4.483 5.658 1.00 91.88 195 THR A O 1
ATOM 1423 N N . ILE A 1 196 ? -10.391 3.893 7.286 1.00 94.38 196 ILE A N 1
ATOM 1424 C CA . ILE A 1 196 ? -9.761 2.613 7.596 1.00 94.38 196 ILE A CA 1
ATOM 1425 C C . ILE A 1 196 ? -10.844 1.540 7.582 1.00 94.38 196 ILE A C 1
ATOM 1427 O O . ILE A 1 196 ? -11.684 1.487 8.479 1.00 94.38 196 ILE A O 1
ATOM 1431 N N . LYS A 1 197 ? -10.793 0.658 6.585 1.00 96.62 197 LYS A N 1
ATOM 1432 C CA . LYS A 1 197 ? -11.559 -0.586 6.539 1.00 96.62 197 LYS A CA 1
ATOM 1433 C C . LYS A 1 197 ? -10.646 -1.749 6.899 1.00 96.62 197 LYS A C 1
ATOM 1435 O O . LYS A 1 197 ? -9.669 -2.012 6.198 1.00 96.62 197 LYS A O 1
ATOM 1440 N N . ASN A 1 198 ? -10.945 -2.448 7.986 1.00 98.31 198 ASN A N 1
ATOM 1441 C CA . ASN A 1 198 ? -10.099 -3.509 8.516 1.00 98.31 198 ASN A CA 1
ATOM 1442 C C . ASN A 1 198 ? -10.848 -4.839 8.635 1.00 98.31 198 ASN A C 1
ATOM 1444 O O . ASN A 1 198 ? -11.877 -4.927 9.290 1.00 98.31 198 ASN A O 1
ATOM 1448 N N . GLU A 1 199 ? -10.264 -5.879 8.059 1.00 98.25 199 GLU A N 1
ATOM 1449 C CA . GLU A 1 199 ? -10.629 -7.293 8.212 1.00 98.25 199 GLU A CA 1
ATOM 1450 C C . GLU A 1 199 ? -9.438 -8.137 8.707 1.00 98.25 199 GLU A C 1
ATOM 1452 O O . GLU A 1 199 ? -9.615 -9.274 9.133 1.00 98.25 199 GLU A O 1
ATOM 1457 N N . GLY A 1 200 ? -8.222 -7.578 8.675 1.00 98.25 200 GLY A N 1
ATOM 1458 C CA . GLY A 1 200 ? -7.004 -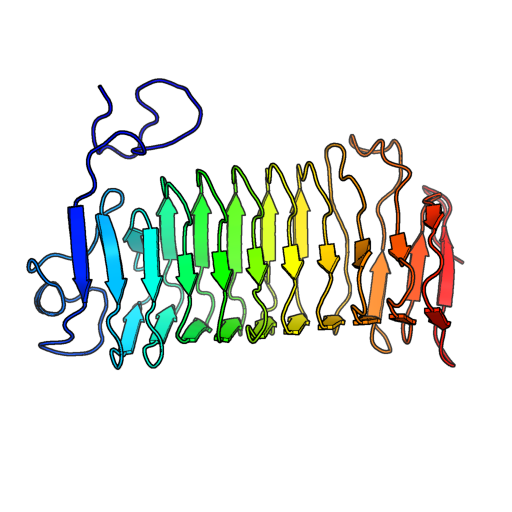8.185 9.207 1.00 98.25 200 GLY A CA 1
ATOM 1459 C C . GLY A 1 200 ? -6.604 -7.620 10.573 1.00 98.25 200 GLY A C 1
ATOM 1460 O O . GLY A 1 200 ? -7.444 -7.380 11.442 1.00 98.25 200 GLY A O 1
ATOM 1461 N N . VAL A 1 201 ? -5.306 -7.391 10.776 1.00 98.38 201 VAL A N 1
ATOM 1462 C CA . VAL A 1 201 ? -4.756 -6.803 12.007 1.00 98.38 201 VAL A CA 1
ATOM 1463 C C . VAL A 1 201 ? -4.243 -5.396 11.730 1.00 98.38 201 VAL A C 1
ATOM 1465 O O . VAL A 1 201 ? -3.337 -5.218 10.921 1.00 98.38 201 VAL A O 1
ATOM 1468 N N . PHE A 1 202 ? -4.764 -4.403 12.443 1.00 97.75 202 PHE A N 1
ATOM 1469 C CA . PHE A 1 202 ? -4.312 -3.018 12.376 1.00 97.75 202 PHE A CA 1
ATOM 1470 C C . PHE A 1 202 ? -3.780 -2.573 13.737 1.00 97.75 202 PHE A C 1
ATOM 1472 O O . PHE A 1 202 ? -4.523 -2.475 14.712 1.00 97.75 202 PHE A O 1
ATOM 1479 N N . ASN A 1 203 ? -2.486 -2.287 13.808 1.00 96.81 203 ASN A N 1
ATOM 1480 C CA . ASN A 1 203 ? -1.810 -1.819 15.009 1.00 96.81 203 ASN A CA 1
ATOM 1481 C C . ASN A 1 203 ? -1.411 -0.362 14.841 1.00 96.81 203 ASN A C 1
ATOM 1483 O O . ASN A 1 203 ? -0.588 -0.030 13.984 1.00 96.81 203 ASN A O 1
ATOM 1487 N N . ASN A 1 204 ? -1.945 0.491 15.701 1.00 93.81 204 ASN A N 1
ATOM 1488 C CA . ASN A 1 204 ? -1.580 1.890 15.741 1.00 93.81 204 ASN A CA 1
ATOM 1489 C C . ASN A 1 204 ? -0.633 2.184 16.906 1.00 93.81 204 ASN A C 1
ATOM 1491 O O . ASN A 1 204 ? -1.010 2.028 18.067 1.00 93.81 204 ASN A O 1
ATOM 1495 N N . ASN A 1 205 ? 0.572 2.639 16.568 1.00 91.88 205 ASN A N 1
ATOM 1496 C CA . ASN A 1 205 ? 1.682 2.931 17.477 1.00 91.88 205 ASN A CA 1
ATOM 1497 C C . ASN A 1 205 ? 2.001 4.432 17.601 1.00 91.88 205 ASN A C 1
ATOM 1499 O O . ASN A 1 205 ? 3.025 4.766 18.187 1.00 91.88 205 ASN A O 1
ATOM 1503 N N . ASP A 1 206 ? 1.179 5.319 17.041 1.00 90.50 206 ASP A N 1
ATOM 1504 C CA . ASP A 1 206 ? 1.370 6.777 17.105 1.00 90.50 206 ASP A CA 1
ATOM 1505 C C . ASP A 1 206 ? 0.016 7.497 17.153 1.00 90.50 206 ASP A C 1
ATOM 1507 O O . ASP A 1 206 ? -1.020 6.874 16.935 1.00 90.50 206 ASP A O 1
ATOM 1511 N N . ASN A 1 207 ? -0.021 8.797 17.409 1.00 87.44 207 ASN A N 1
ATOM 1512 C CA . ASN A 1 207 ? -1.265 9.551 17.348 1.00 87.44 207 ASN A CA 1
ATOM 1513 C C . ASN A 1 207 ? -1.879 9.476 15.942 1.00 87.44 207 ASN A C 1
ATOM 1515 O O . ASN A 1 207 ? -1.202 9.631 14.923 1.00 87.44 207 ASN A O 1
ATOM 1519 N N . LEU A 1 208 ? -3.187 9.236 15.894 1.00 84.88 208 LEU A N 1
ATOM 1520 C CA . LEU A 1 208 ? -3.953 9.162 14.662 1.00 84.88 208 LEU A CA 1
ATOM 1521 C C . LEU A 1 208 ? -4.920 10.341 14.612 1.00 84.88 208 LEU A C 1
ATOM 1523 O O . LEU A 1 208 ? -5.913 10.376 15.338 1.00 84.88 208 LEU A O 1
ATOM 1527 N N . PHE A 1 209 ? -4.635 11.285 13.721 1.00 76.06 209 PHE A N 1
ATOM 1528 C CA . PHE A 1 209 ? -5.544 12.373 13.384 1.00 76.06 209 PHE A CA 1
ATOM 1529 C C . PHE A 1 209 ? -6.244 12.023 12.081 1.00 76.06 209 PHE A C 1
ATOM 1531 O O . PHE A 1 209 ? -5.616 11.980 11.024 1.00 76.06 209 PHE A O 1
ATOM 1538 N N . ILE A 1 210 ? -7.543 11.748 12.146 1.00 70.69 210 ILE A N 1
ATOM 1539 C CA . ILE A 1 210 ? -8.297 11.375 10.951 1.00 70.69 210 ILE A CA 1
ATOM 1540 C C . ILE A 1 210 ? -8.890 12.638 10.327 1.00 70.69 210 ILE A C 1
ATOM 1542 O O . ILE A 1 210 ? -10.053 12.978 10.534 1.00 70.69 210 ILE A O 1
ATOM 1546 N N . ASN A 1 211 ? -8.073 13.349 9.550 1.00 62.00 211 ASN A N 1
ATOM 1547 C CA . ASN A 1 211 ? -8.562 14.404 8.668 1.00 62.00 211 ASN A CA 1
ATOM 1548 C C . ASN A 1 211 ? -9.148 13.748 7.419 1.00 62.00 211 ASN A C 1
ATOM 1550 O O . ASN A 1 211 ? -8.433 13.539 6.446 1.00 62.00 211 ASN A O 1
ATOM 1554 N N . ALA A 1 212 ? -10.429 13.379 7.470 1.00 58.66 212 ALA A N 1
ATOM 1555 C CA . ALA A 1 212 ? -11.167 12.984 6.277 1.00 58.66 212 ALA A CA 1
ATOM 1556 C C . ALA A 1 212 ? -12.248 14.013 5.966 1.00 58.66 212 ALA A C 1
ATOM 1558 O O . ALA A 1 212 ? -13.246 14.141 6.673 1.00 58.66 212 ALA A O 1
ATOM 1559 N N . PHE A 1 213 ? -12.018 14.782 4.908 1.00 60.91 213 PHE A N 1
ATOM 1560 C CA . PHE A 1 213 ? -13.008 15.676 4.315 1.00 60.91 213 PHE A CA 1
ATOM 1561 C C . PHE A 1 213 ? -13.834 14.897 3.275 1.00 60.91 213 PHE A C 1
ATOM 1563 O O . PHE A 1 213 ? -13.276 14.038 2.605 1.00 60.91 213 PHE A O 1
ATOM 1570 N N . GLY A 1 214 ? -15.141 15.159 3.134 1.00 58.09 214 GLY A N 1
ATOM 1571 C CA . GLY A 1 214 ? -15.923 14.675 1.979 1.00 58.09 214 GLY A CA 1
ATOM 1572 C C . GLY A 1 214 ? -16.625 13.306 2.074 1.00 58.09 214 GLY A C 1
ATOM 1573 O O . GLY A 1 214 ? -16.452 12.491 1.183 1.00 58.09 214 GLY A O 1
ATOM 1574 N N . LEU A 1 215 ? -17.515 13.105 3.058 1.00 60.59 215 LEU A N 1
ATOM 1575 C CA . LEU A 1 215 ? -18.445 11.951 3.148 1.00 60.59 215 LEU A CA 1
ATOM 1576 C C . LEU A 1 215 ? -17.806 10.544 3.289 1.00 60.59 215 LEU A C 1
ATOM 1578 O O . LEU A 1 215 ? -18.281 9.621 2.626 1.00 60.59 215 LEU A O 1
ATOM 1582 N N . PRO A 1 216 ? -16.822 10.301 4.178 1.00 64.19 216 PRO A N 1
ATOM 1583 C CA . PRO A 1 216 ? -16.425 8.923 4.440 1.00 64.19 216 PRO A CA 1
ATOM 1584 C C . PRO A 1 216 ? -17.607 8.126 5.011 1.00 64.19 216 PRO A C 1
ATOM 1586 O O . PRO A 1 216 ? -18.348 8.610 5.879 1.00 64.19 216 PRO A O 1
ATOM 1589 N N . GLY A 1 217 ? -17.758 6.891 4.530 1.00 78.50 217 GLY A N 1
ATOM 1590 C CA . GLY A 1 217 ? -18.699 5.907 5.055 1.00 78.50 217 GLY A CA 1
ATOM 1591 C C . GLY A 1 217 ? -18.479 5.688 6.550 1.00 78.50 217 GLY A C 1
ATOM 1592 O O . GLY A 1 217 ? -19.344 5.989 7.350 1.00 78.50 217 GLY A O 1
ATOM 1593 N N . TRP A 1 218 ? -17.298 5.251 6.968 1.00 88.62 218 TRP A N 1
ATOM 1594 C CA . TRP A 1 218 ? -16.891 5.262 8.377 1.00 88.62 218 TRP A CA 1
ATOM 1595 C C . TRP A 1 218 ? -15.448 5.740 8.470 1.00 88.62 218 TRP A C 1
ATOM 1597 O O . TRP A 1 218 ? -14.632 5.382 7.622 1.00 88.62 218 TRP A O 1
ATOM 1607 N N . PHE A 1 219 ? -15.062 6.487 9.507 1.00 89.75 219 PHE A N 1
ATOM 1608 C CA . PHE A 1 219 ? -13.620 6.710 9.700 1.00 89.75 219 PHE A CA 1
ATOM 1609 C C . PHE A 1 219 ? -12.920 5.388 10.001 1.00 89.75 219 PHE A C 1
ATOM 1611 O O . PHE A 1 219 ? -11.841 5.112 9.482 1.00 89.75 219 PHE A O 1
ATOM 1618 N N . VAL A 1 220 ? -13.556 4.548 10.817 1.00 93.44 220 VAL A N 1
ATOM 1619 C CA . VAL A 1 220 ? -13.036 3.229 11.166 1.00 93.44 220 VAL A CA 1
ATOM 1620 C C . VAL A 1 220 ? -14.150 2.199 11.054 1.00 93.44 220 VAL A C 1
ATOM 1622 O O . VAL A 1 220 ? -15.124 2.237 11.804 1.00 93.44 220 VAL A O 1
ATOM 1625 N N . GLU A 1 221 ? -13.981 1.254 10.139 1.00 95.94 221 GLU A N 1
ATOM 1626 C CA . GLU A 1 221 ? -14.863 0.111 9.935 1.00 95.94 221 GLU A CA 1
ATOM 1627 C C . GLU A 1 221 ? -14.075 -1.178 10.173 1.00 95.94 221 GLU A C 1
ATOM 1629 O O . GLU A 1 221 ? -13.186 -1.527 9.399 1.00 95.94 221 GLU A O 1
ATOM 1634 N N . ASN A 1 222 ? -14.387 -1.885 11.259 1.00 97.69 222 ASN A N 1
ATOM 1635 C CA . ASN A 1 222 ? -13.746 -3.150 11.609 1.00 97.69 222 ASN A CA 1
ATOM 1636 C C . ASN A 1 222 ? -14.711 -4.323 11.404 1.00 97.69 222 ASN A C 1
ATOM 1638 O O . ASN A 1 222 ? -15.803 -4.346 11.976 1.00 97.69 222 ASN A O 1
ATOM 1642 N N . LEU A 1 223 ? -14.307 -5.299 10.599 1.00 97.00 223 LEU A N 1
ATOM 1643 C CA . LEU A 1 223 ? -15.161 -6.321 10.001 1.00 97.00 223 LEU A CA 1
ATOM 1644 C C . LEU A 1 223 ? -14.618 -7.735 10.237 1.00 97.00 223 LEU A C 1
ATOM 1646 O O . LEU A 1 223 ? -13.428 -7.924 10.445 1.00 97.00 223 LEU A O 1
ATOM 1650 N N . TYR A 1 224 ? -15.510 -8.729 10.181 1.00 89.44 224 TYR A N 1
ATOM 1651 C CA . TYR A 1 224 ? -15.213 -10.157 9.966 1.00 89.44 224 TYR A CA 1
ATOM 1652 C C . TYR A 1 224 ? -13.983 -10.745 10.691 1.00 89.44 224 TYR A C 1
ATOM 1654 O O . TYR A 1 224 ? -13.140 -11.385 10.072 1.00 89.44 224 TYR A O 1
ATOM 1662 N N . GLY A 1 225 ? -13.882 -10.586 12.015 1.00 92.38 225 GLY A N 1
ATOM 1663 C CA . GLY A 1 225 ? -12.744 -11.132 12.776 1.00 92.38 225 GLY A CA 1
ATOM 1664 C C . GLY A 1 225 ? -11.513 -10.223 12.826 1.00 92.38 225 GLY A C 1
ATOM 1665 O O . GLY A 1 225 ? -10.529 -10.573 13.475 1.00 92.38 225 GLY A O 1
ATOM 1666 N N . GLY A 1 226 ? -11.586 -9.050 12.199 1.00 97.69 226 GLY A N 1
ATOM 1667 C CA . GLY A 1 226 ? -10.548 -8.035 12.217 1.00 97.69 226 GLY A CA 1
ATOM 1668 C C . GLY A 1 226 ? -10.221 -7.554 13.628 1.00 97.69 226 GLY A C 1
ATOM 1669 O O . GLY A 1 226 ? -11.089 -7.439 14.502 1.00 97.69 226 GLY A O 1
ATOM 1670 N N . ILE A 1 227 ? -8.942 -7.266 13.848 1.00 98.38 227 ILE A N 1
ATOM 1671 C CA . ILE A 1 227 ? -8.396 -6.794 15.117 1.00 98.38 227 ILE A CA 1
ATOM 1672 C C . ILE A 1 227 ? -7.807 -5.409 14.902 1.00 98.38 227 ILE A C 1
ATOM 1674 O O . ILE A 1 227 ? -6.866 -5.245 14.129 1.00 98.38 227 ILE A O 1
ATOM 1678 N N . ILE A 1 228 ? -8.320 -4.426 15.633 1.00 98.06 228 ILE A N 1
ATOM 1679 C CA . ILE A 1 228 ? -7.720 -3.097 15.711 1.00 98.06 228 ILE A CA 1
ATOM 1680 C C . ILE A 1 228 ? -7.149 -2.902 17.109 1.00 98.06 228 ILE A C 1
ATOM 1682 O O . ILE A 1 228 ? -7.850 -3.101 18.098 1.00 98.06 228 ILE A O 1
ATOM 1686 N N . ASN A 1 229 ? -5.891 -2.478 17.184 1.00 97.50 229 ASN A N 1
ATOM 1687 C CA . ASN A 1 229 ? -5.214 -2.130 18.423 1.00 97.50 229 ASN A CA 1
ATOM 1688 C C . ASN A 1 229 ? -4.825 -0.647 18.392 1.00 97.50 229 ASN A C 1
ATOM 1690 O O . ASN A 1 229 ? -3.951 -0.244 17.621 1.00 97.50 229 ASN A O 1
ATOM 1694 N N . ASN A 1 230 ? -5.458 0.158 19.247 1.00 95.50 230 ASN A N 1
ATOM 1695 C CA . ASN A 1 230 ? -4.955 1.482 19.601 1.00 95.50 230 ASN A CA 1
ATOM 1696 C C . ASN A 1 230 ? -4.009 1.330 20.797 1.00 95.50 230 ASN A C 1
ATOM 1698 O O . ASN A 1 230 ? -4.477 1.108 21.916 1.00 95.50 230 ASN A O 1
ATOM 1702 N N . ASN A 1 231 ? -2.696 1.372 20.565 1.00 94.00 231 ASN A N 1
ATOM 1703 C CA . ASN A 1 231 ? -1.719 1.015 21.593 1.00 94.00 231 ASN A CA 1
ATOM 1704 C C . ASN A 1 231 ? -1.576 2.076 22.694 1.00 94.00 231 ASN A C 1
ATOM 1706 O O . ASN A 1 231 ? -2.037 3.210 22.582 1.00 94.00 231 ASN A O 1
ATOM 1710 N N . ALA A 1 232 ? -0.953 1.672 23.802 1.00 92.38 232 ALA A N 1
ATOM 1711 C CA . ALA A 1 232 ? -0.821 2.507 24.988 1.00 92.38 232 ALA A CA 1
ATOM 1712 C C . ALA A 1 232 ? -0.090 3.825 24.688 1.00 92.38 232 ALA A C 1
ATOM 1714 O O . ALA A 1 232 ? 0.899 3.851 23.953 1.00 92.38 232 ALA A O 1
ATOM 1715 N N . GLY A 1 233 ? -0.583 4.913 25.285 1.00 90.75 233 GLY A N 1
ATOM 1716 C CA . GLY A 1 233 ? -0.040 6.261 25.103 1.00 90.75 233 GLY A CA 1
ATOM 1717 C C . GLY A 1 233 ? -0.414 6.940 23.783 1.00 90.75 233 GLY A C 1
ATOM 1718 O O . GLY A 1 233 ? -0.011 8.081 23.586 1.00 90.75 233 GLY A O 1
ATOM 1719 N N . GLN A 1 234 ? -1.180 6.278 22.908 1.00 93.06 234 GLN A N 1
ATOM 1720 C CA . GLN A 1 234 ? -1.593 6.834 21.618 1.00 93.06 234 GLN A CA 1
ATOM 1721 C C . GLN A 1 234 ? -3.000 7.418 21.673 1.00 93.06 234 GLN A C 1
ATOM 1723 O O . GLN A 1 234 ? -3.886 6.873 22.334 1.00 93.06 234 GLN A O 1
ATOM 1728 N N . THR A 1 235 ? -3.210 8.515 20.952 1.00 91.44 235 THR A N 1
ATOM 1729 C CA . THR A 1 235 ? -4.504 9.197 20.862 1.00 91.44 235 THR A CA 1
ATOM 1730 C C . THR A 1 235 ? -5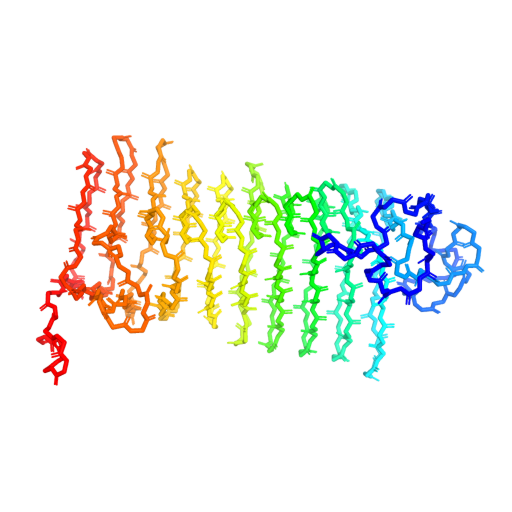.069 9.092 19.455 1.00 91.44 235 THR A C 1
ATOM 1732 O O . THR A 1 235 ? -4.393 9.414 18.479 1.00 91.44 235 THR A O 1
ATOM 1735 N N . TRP A 1 236 ? -6.317 8.643 19.344 1.00 91.75 236 TRP A N 1
ATOM 1736 C CA . TRP A 1 236 ? -7.098 8.720 18.113 1.00 91.75 236 TRP A CA 1
ATOM 1737 C C . TRP A 1 236 ? -8.064 9.878 18.228 1.00 91.75 236 TRP A C 1
ATOM 1739 O O . TRP A 1 236 ? -9.009 9.826 19.014 1.00 91.75 236 TRP A O 1
ATOM 1749 N N . THR A 1 237 ? -7.838 10.902 17.422 1.00 88.25 237 THR A N 1
ATOM 1750 C CA . THR A 1 237 ? -8.706 12.067 17.358 1.00 88.25 237 THR A CA 1
ATOM 1751 C C . THR A 1 237 ? -9.538 11.974 16.091 1.00 88.25 237 THR A C 1
ATOM 1753 O O . THR A 1 237 ? -9.032 12.105 14.972 1.00 88.25 237 THR A O 1
ATOM 1756 N N . PHE A 1 238 ? -10.830 11.730 16.282 1.00 86.50 238 PHE A N 1
ATOM 1757 C CA . PHE A 1 238 ? -11.806 11.809 15.208 1.00 86.50 238 PHE A CA 1
ATOM 1758 C C . PHE A 1 238 ? -12.150 13.287 14.943 1.00 86.50 238 PHE A C 1
ATOM 1760 O O . PHE A 1 238 ? -12.046 14.109 15.857 1.00 86.50 238 PHE A O 1
ATOM 1767 N N . PRO A 1 239 ? -12.512 13.661 13.707 1.00 79.56 239 PRO A N 1
ATOM 1768 C CA . PRO A 1 239 ? -12.732 15.061 13.345 1.00 79.56 239 PRO A CA 1
ATOM 1769 C C . PRO A 1 239 ? -14.000 15.647 13.992 1.00 79.56 239 PRO A C 1
ATOM 1771 O O . PRO A 1 239 ? -14.741 14.973 14.691 1.00 79.56 239 PRO A O 1
ATOM 1774 N N . ILE A 1 240 ? -14.268 16.938 13.793 1.00 77.00 240 ILE A N 1
ATOM 1775 C CA . ILE A 1 240 ? -15.506 17.571 14.273 1.00 77.00 240 ILE A CA 1
ATOM 1776 C C . ILE A 1 240 ? -16.568 17.519 13.155 1.00 77.00 240 ILE A C 1
ATOM 1778 O O . ILE A 1 240 ? -16.353 18.146 12.110 1.00 77.00 240 ILE A O 1
ATOM 1782 N N . PRO A 1 241 ? -17.732 16.867 13.359 1.00 68.56 241 PRO A N 1
ATOM 1783 C CA . PRO A 1 241 ? -18.864 16.912 12.439 1.00 68.56 241 PRO A CA 1
ATOM 1784 C C . PRO A 1 241 ? -19.312 18.348 12.159 1.00 68.56 241 PRO A C 1
ATOM 1786 O O . PRO A 1 241 ? -19.377 19.191 13.052 1.00 68.56 241 PRO A O 1
ATOM 1789 N N . GLY A 1 242 ? -19.665 18.627 10.911 1.00 59.34 242 GLY A N 1
ATOM 1790 C CA . GLY A 1 242 ? -20.211 19.900 10.443 1.00 59.34 242 GLY A CA 1
ATOM 1791 C C . GLY A 1 242 ? -19.190 21.030 10.281 1.00 59.34 242 GLY A C 1
ATOM 1792 O O . GLY A 1 242 ? -19.509 22.037 9.652 1.00 59.34 242 GLY A O 1
ATOM 1793 N N . SER A 1 243 ? -17.964 20.878 10.785 1.00 58.56 243 SER A N 1
ATOM 1794 C CA . SER A 1 243 ? -16.865 21.799 10.486 1.00 58.56 243 SER A CA 1
ATOM 1795 C C . SER A 1 243 ? -16.107 21.318 9.243 1.00 58.56 243 SER A C 1
ATOM 1797 O O . SER A 1 243 ? -15.903 20.120 9.063 1.00 58.56 243 SER A O 1
ATOM 1799 N N . PHE A 1 244 ? -15.727 22.240 8.353 1.00 53.56 244 PHE A N 1
ATOM 1800 C CA . PHE A 1 244 ? -14.860 21.950 7.200 1.00 53.56 244 PHE A CA 1
ATOM 1801 C C . PHE A 1 244 ? -15.331 20.795 6.283 1.00 53.56 244 PHE A C 1
ATOM 1803 O O . PHE A 1 244 ? -14.522 19.986 5.857 1.00 53.56 244 PHE A O 1
ATOM 1810 N N . TYR A 1 245 ? -16.622 20.718 5.930 1.00 55.25 245 TYR A N 1
ATOM 1811 C CA . TYR A 1 245 ? -17.170 19.742 4.957 1.00 55.25 245 TYR A CA 1
ATOM 1812 C C . TYR A 1 245 ? -17.229 18.270 5.408 1.00 55.25 245 TYR A C 1
ATOM 1814 O O . TYR A 1 245 ? -17.537 17.390 4.600 1.00 55.25 245 TYR A O 1
ATOM 1822 N N . ASN A 1 246 ? -17.004 17.974 6.689 1.00 58.78 246 ASN A N 1
ATOM 1823 C CA . ASN A 1 246 ? -17.237 16.637 7.228 1.00 58.78 246 ASN A CA 1
ATOM 1824 C C . ASN A 1 246 ? -18.665 16.513 7.771 1.00 58.78 246 ASN A C 1
ATOM 1826 O O . ASN A 1 246 ? -18.959 16.991 8.859 1.00 58.78 246 ASN A O 1
ATOM 1830 N N . VAL A 1 247 ? -19.580 15.918 7.008 1.00 58.34 247 VAL A N 1
ATOM 1831 C CA . VAL A 1 247 ? -21.002 15.812 7.399 1.00 58.34 247 VAL A CA 1
ATOM 1832 C C . VAL A 1 247 ? -21.384 14.441 7.964 1.00 58.34 247 VAL A C 1
ATOM 1834 O O . VAL A 1 247 ? -22.555 14.218 8.259 1.00 58.34 247 VAL A O 1
ATOM 1837 N N . SER A 1 248 ? -20.423 13.524 8.113 1.00 71.00 248 SER A N 1
ATOM 1838 C CA . SER A 1 248 ? -20.696 12.169 8.590 1.00 71.00 248 SER A CA 1
ATOM 1839 C C . SER A 1 248 ? -20.634 12.101 10.117 1.00 71.00 248 SER A C 1
ATOM 1841 O O . SER A 1 248 ? -19.640 12.480 10.740 1.00 71.00 248 SER A O 1
ATOM 1843 N N . ASP A 1 249 ? -21.690 11.583 10.744 1.00 76.06 249 ASP A N 1
ATOM 1844 C CA . ASP A 1 249 ? -21.681 11.209 12.161 1.00 76.06 249 ASP A CA 1
ATOM 1845 C C . ASP A 1 249 ? -21.050 9.819 12.382 1.00 76.06 249 ASP A C 1
ATOM 1847 O O . ASP A 1 249 ? -20.925 9.372 13.524 1.00 76.06 249 ASP A O 1
ATOM 1851 N N . MET A 1 250 ? -20.617 9.138 11.316 1.00 86.56 250 MET A N 1
ATOM 1852 C CA . MET A 1 250 ? -20.134 7.756 11.329 1.00 86.56 250 MET A CA 1
ATOM 1853 C C . MET A 1 250 ? -18.669 7.662 11.784 1.00 86.56 250 MET A C 1
ATOM 1855 O O . MET A 1 250 ? -17.738 7.578 10.987 1.00 86.56 250 MET A O 1
ATOM 1859 N N . GLY A 1 251 ? -18.482 7.667 13.107 1.00 88.44 251 GLY A N 1
ATOM 1860 C CA . GLY A 1 251 ? -17.195 7.551 13.798 1.00 88.44 251 GLY A CA 1
ATOM 1861 C C . GLY A 1 251 ? -16.514 6.206 13.580 1.00 88.44 251 GLY A C 1
ATOM 1862 O O . GLY A 1 251 ? -15.616 6.040 12.755 1.00 88.44 251 GLY A O 1
ATOM 1863 N N . LEU A 1 252 ? -16.960 5.239 14.374 1.00 93.12 252 LEU A N 1
ATOM 1864 C CA . LEU A 1 252 ? -16.393 3.902 14.440 1.00 93.12 252 LEU A CA 1
ATOM 1865 C C . LEU A 1 252 ? -17.510 2.865 14.410 1.00 93.12 252 LEU A C 1
ATOM 1867 O O . LEU A 1 252 ? -18.467 2.956 15.182 1.00 93.12 252 LEU A O 1
ATOM 1871 N N . VAL A 1 253 ? -17.352 1.837 13.583 1.00 95.50 253 VAL A N 1
ATOM 1872 C CA . VAL A 1 253 ? -18.175 0.630 13.638 1.00 95.50 253 VAL A CA 1
ATOM 1873 C C . VAL A 1 253 ? -17.301 -0.600 13.842 1.00 95.50 253 VAL A C 1
ATOM 1875 O O . VAL A 1 253 ? -16.311 -0.812 13.146 1.00 95.50 253 VAL A O 1
ATOM 1878 N N . ASN A 1 254 ? -17.674 -1.423 14.818 1.00 97.19 254 ASN A N 1
ATOM 1879 C CA . ASN A 1 254 ? -17.025 -2.695 15.101 1.00 97.19 254 ASN A CA 1
ATOM 1880 C C . ASN A 1 254 ? -18.043 -3.828 14.937 1.00 97.19 254 ASN A C 1
ATOM 1882 O O . ASN A 1 254 ? -18.921 -4.026 15.780 1.00 97.19 254 ASN A O 1
ATOM 1886 N N . HIS A 1 255 ? -17.979 -4.541 13.816 1.00 97.19 255 HIS A N 1
ATOM 1887 C CA . HIS A 1 255 ? -18.970 -5.547 13.445 1.00 97.19 255 HIS A CA 1
ATOM 1888 C C . HIS A 1 255 ? -18.837 -6.837 14.259 1.00 97.19 255 HIS A C 1
ATOM 1890 O O . HIS A 1 255 ? -17.825 -7.101 14.903 1.00 97.19 255 HIS A O 1
ATOM 1896 N N . SER A 1 256 ? -19.884 -7.666 14.213 1.00 97.12 256 SER A N 1
ATOM 1897 C CA . SER A 1 256 ? -19.893 -8.979 14.866 1.00 97.12 256 SER A CA 1
ATOM 1898 C C . SER A 1 256 ? -18.643 -9.796 14.529 1.00 97.12 256 SER A C 1
ATOM 1900 O O . SER A 1 256 ? -18.256 -9.905 13.365 1.00 97.12 256 SER A O 1
ATOM 1902 N N . GLY A 1 257 ? -18.023 -10.375 15.555 1.00 95.81 257 GLY A N 1
ATOM 1903 C CA . GLY A 1 257 ? -16.799 -11.168 15.432 1.00 95.81 257 GLY A CA 1
ATOM 1904 C C . GLY A 1 257 ? -15.506 -10.350 15.388 1.00 95.81 257 GLY A C 1
ATOM 1905 O O . GLY A 1 257 ? -14.450 -10.913 15.649 1.00 95.81 257 GLY A O 1
ATOM 1906 N N . ALA A 1 258 ? -15.566 -9.044 15.117 1.00 98.12 258 ALA A N 1
ATOM 1907 C CA . ALA A 1 258 ? -14.399 -8.169 15.125 1.00 98.12 258 ALA A CA 1
ATOM 1908 C C . ALA A 1 258 ? -14.067 -7.672 16.548 1.00 98.12 258 ALA A C 1
ATOM 1910 O O . ALA A 1 258 ? -14.936 -7.611 17.427 1.00 98.12 258 ALA A O 1
ATOM 1911 N N . THR A 1 259 ? -12.798 -7.331 16.782 1.00 98.31 259 THR A N 1
ATOM 1912 C CA . THR A 1 259 ? -12.286 -6.858 18.078 1.00 98.31 259 THR A CA 1
ATOM 1913 C C . THR A 1 259 ? -11.587 -5.511 17.936 1.00 98.31 259 THR A C 1
ATOM 1915 O O . THR A 1 259 ? -10.677 -5.357 17.125 1.00 98.31 259 THR A O 1
ATOM 1918 N N . PHE A 1 260 ? -11.977 -4.551 18.770 1.00 97.88 260 PHE A N 1
ATOM 1919 C CA . PHE A 1 260 ? -11.278 -3.284 18.943 1.00 97.88 260 PHE A CA 1
ATOM 1920 C C . PHE A 1 260 ? -10.693 -3.224 20.354 1.00 97.88 260 PHE A C 1
ATOM 1922 O O . PHE A 1 260 ? -11.436 -3.177 21.336 1.00 97.88 260 PHE A O 1
ATOM 1929 N N . ASN A 1 261 ? -9.369 -3.203 20.448 1.00 97.75 261 ASN A N 1
ATOM 1930 C CA . ASN A 1 261 ? -8.631 -3.083 21.696 1.00 97.75 261 ASN A CA 1
ATOM 1931 C C . ASN A 1 261 ? -8.121 -1.651 21.852 1.00 97.75 261 ASN A C 1
ATOM 1933 O O . ASN A 1 261 ? -7.266 -1.189 21.092 1.00 97.75 261 ASN A O 1
ATOM 1937 N N . ASN A 1 262 ? -8.631 -0.954 22.860 1.00 96.88 262 ASN A N 1
ATOM 1938 C CA . ASN A 1 262 ? -8.185 0.378 23.223 1.00 96.88 262 ASN A CA 1
ATOM 1939 C C . ASN A 1 262 ? -7.263 0.320 24.446 1.00 96.88 262 ASN A C 1
ATOM 1941 O O . ASN A 1 262 ? -7.721 0.088 25.565 1.00 96.88 262 ASN A O 1
ATOM 1945 N N . TYR A 1 263 ? -5.972 0.553 24.233 1.00 96.56 263 TYR A N 1
ATOM 1946 C CA . TYR A 1 263 ? -4.977 0.758 25.289 1.00 96.56 263 TYR A CA 1
ATOM 1947 C C . TYR A 1 263 ? -4.613 2.242 25.469 1.00 96.56 263 TYR A C 1
ATOM 1949 O O . TYR A 1 263 ? -3.979 2.587 26.464 1.00 96.56 263 TYR A O 1
ATOM 1957 N N . GLY A 1 264 ? -4.990 3.102 24.518 1.00 94.62 264 GLY A N 1
ATOM 1958 C CA . GLY A 1 264 ? -4.743 4.544 24.523 1.00 94.62 264 GLY A CA 1
ATOM 1959 C C . GLY A 1 264 ? -6.012 5.375 24.741 1.00 94.62 264 GLY A C 1
ATOM 1960 O O . GLY A 1 264 ? -6.927 4.964 25.456 1.00 94.62 264 GLY A O 1
ATOM 1961 N N . THR A 1 265 ? -6.076 6.543 24.111 1.00 94.88 265 THR A N 1
ATOM 1962 C CA . THR A 1 265 ? -7.221 7.461 24.185 1.00 94.88 265 THR A CA 1
ATOM 1963 C C . THR A 1 265 ? -7.956 7.507 22.850 1.00 94.88 265 THR A C 1
ATOM 1965 O O . THR A 1 265 ? -7.331 7.643 21.799 1.00 94.88 265 THR A O 1
ATOM 1968 N N . LEU A 1 266 ? -9.286 7.425 22.878 1.00 93.88 266 LEU A N 1
ATOM 1969 C CA . LEU A 1 266 ? -10.143 7.737 21.732 1.00 93.88 266 LEU A CA 1
ATOM 1970 C C . LEU A 1 266 ? -10.919 9.022 22.014 1.00 93.88 266 LEU A C 1
ATOM 1972 O O . LEU A 1 266 ? -11.590 9.111 23.038 1.00 93.88 266 LEU A O 1
ATOM 1976 N N . GLN A 1 267 ? -10.875 9.978 21.093 1.00 91.94 267 GLN A N 1
ATOM 1977 C CA . GLN A 1 267 ? -11.529 11.278 21.211 1.00 91.94 267 GLN A CA 1
ATOM 1978 C C . GLN A 1 267 ? -12.566 11.445 20.108 1.00 91.94 267 GLN A C 1
ATOM 1980 O O . GLN A 1 267 ? -12.228 11.521 18.925 1.00 91.94 267 GLN A O 1
ATOM 1985 N N . PHE A 1 268 ? -13.836 11.515 20.499 1.00 88.62 268 PHE A N 1
ATOM 1986 C CA . PHE A 1 268 ? -14.967 11.636 19.586 1.00 88.62 268 PHE A CA 1
ATOM 1987 C C . PHE A 1 268 ? -15.652 12.986 19.751 1.00 88.62 268 PHE A C 1
ATOM 1989 O O . PHE A 1 268 ? -16.107 13.326 20.840 1.00 88.62 268 PHE A O 1
ATOM 1996 N N . PHE A 1 269 ? -15.842 13.722 18.661 1.00 85.19 269 PHE A N 1
ATOM 1997 C CA . PHE A 1 269 ? -16.569 14.992 18.682 1.00 85.19 269 PHE A CA 1
ATOM 1998 C C . PHE A 1 269 ? -18.007 14.796 18.199 1.00 85.19 269 PHE A C 1
ATOM 2000 O O . PHE A 1 269 ? -18.384 15.265 17.141 1.00 85.19 269 PHE A O 1
ATOM 2007 N N . GLY A 1 270 ? -18.840 14.071 18.949 1.00 80.44 270 GLY A N 1
ATOM 2008 C CA . GLY A 1 270 ? -20.246 13.852 18.563 1.00 80.44 270 GLY A CA 1
ATOM 2009 C C . GLY A 1 270 ? -20.460 12.795 17.472 1.00 80.44 270 GLY A C 1
ATOM 2010 O O . GLY A 1 270 ? -21.544 12.708 16.901 1.00 80.44 270 GLY A O 1
ATOM 2011 N N . HIS A 1 271 ? -19.448 11.972 17.203 1.00 85.94 271 HIS A N 1
ATOM 2012 C CA . HIS A 1 271 ? -19.588 10.809 16.336 1.00 85.94 271 HIS A CA 1
ATOM 2013 C C . HIS A 1 271 ? -20.219 9.609 17.044 1.00 85.94 271 HIS A C 1
ATOM 2015 O O . HIS A 1 271 ? -20.096 9.415 18.255 1.00 85.94 271 HIS A O 1
ATOM 2021 N N . ARG A 1 272 ? -20.829 8.744 16.240 1.00 88.38 272 ARG A N 1
ATOM 2022 C CA . ARG A 1 272 ? -21.333 7.428 16.616 1.00 88.38 272 ARG A CA 1
ATOM 2023 C C . ARG A 1 272 ? -20.201 6.414 16.787 1.00 88.38 272 ARG A C 1
ATOM 2025 O O . ARG A 1 272 ? -19.342 6.273 15.919 1.00 88.38 272 ARG A O 1
ATOM 2032 N N . ILE A 1 273 ? -20.323 5.613 17.843 1.00 90.81 273 ILE A N 1
ATOM 2033 C CA . ILE A 1 273 ? -19.699 4.293 17.964 1.00 90.81 273 ILE A CA 1
ATOM 2034 C C . ILE A 1 273 ? -20.810 3.250 17.807 1.00 90.81 273 ILE A C 1
ATOM 2036 O O . ILE A 1 273 ? -21.842 3.351 18.474 1.00 90.81 273 ILE A O 1
ATOM 2040 N N . ALA A 1 274 ? -20.643 2.279 16.913 1.00 93.25 274 ALA A N 1
ATOM 2041 C CA . ALA A 1 274 ? -21.669 1.283 16.609 1.00 93.25 274 ALA A CA 1
ATOM 2042 C C . ALA A 1 274 ? -21.111 -0.129 16.410 1.00 93.25 274 ALA A C 1
ATOM 2044 O O . ALA A 1 274 ? -19.905 -0.349 16.316 1.00 93.25 274 ALA A O 1
ATOM 2045 N N . GLY A 1 275 ? -22.033 -1.084 16.292 1.00 93.38 275 GLY A N 1
ATOM 2046 C CA . GLY A 1 275 ? -21.747 -2.477 15.970 1.00 93.38 275 GLY A CA 1
ATOM 2047 C C . GLY A 1 275 ? -21.899 -3.422 17.161 1.00 93.38 275 GLY A C 1
ATOM 2048 O O . GLY A 1 275 ? -22.247 -3.015 18.268 1.00 93.38 275 GLY A O 1
ATOM 2049 N N . SER A 1 276 ? -21.711 -4.713 16.895 1.00 95.00 276 SER A N 1
ATOM 2050 C CA . SER A 1 276 ? -21.902 -5.808 17.856 1.00 95.00 276 SER A CA 1
ATOM 2051 C C . SER A 1 276 ? -20.617 -6.596 18.134 1.00 95.00 276 SER A C 1
ATOM 2053 O O . SER A 1 276 ? -20.674 -7.671 18.728 1.00 95.00 276 SER A O 1
ATOM 2055 N N . GLY A 1 277 ? -19.476 -6.110 17.643 1.00 96.06 277 GLY A N 1
ATOM 2056 C CA . GLY A 1 277 ? -18.156 -6.668 17.915 1.00 96.06 277 GLY A CA 1
ATOM 2057 C C . GLY A 1 277 ? -17.669 -6.359 19.328 1.00 96.06 277 GLY A C 1
ATOM 2058 O O . GLY A 1 277 ? -18.236 -5.531 20.043 1.00 96.06 277 GLY A O 1
ATOM 2059 N N . ALA A 1 278 ? -16.579 -7.008 19.728 1.00 96.88 278 ALA A N 1
ATOM 2060 C CA . ALA A 1 278 ? -15.967 -6.789 21.030 1.00 96.88 278 ALA A CA 1
ATOM 2061 C C . ALA A 1 278 ? -15.222 -5.450 21.048 1.00 96.88 278 ALA A C 1
ATOM 2063 O O . ALA A 1 278 ? -14.244 -5.270 20.325 1.00 96.88 278 ALA A O 1
ATOM 2064 N N . PHE A 1 279 ? -15.671 -4.515 21.880 1.00 96.44 279 PHE A N 1
ATOM 2065 C CA . PHE A 1 279 ? -14.942 -3.286 22.172 1.00 96.44 279 PHE A CA 1
ATOM 2066 C C . PHE A 1 279 ? -14.360 -3.389 23.583 1.00 96.44 279 PHE A C 1
ATOM 2068 O O . PHE A 1 279 ? -15.108 -3.471 24.558 1.00 96.44 279 PHE A O 1
ATOM 2075 N N . VAL A 1 280 ? -13.033 -3.425 23.692 1.00 96.44 280 VAL A N 1
ATOM 2076 C CA . VAL A 1 280 ? -12.325 -3.6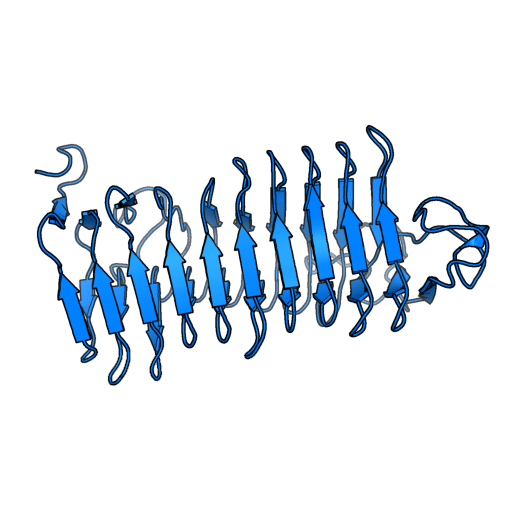61 24.953 1.00 96.44 280 VAL A CA 1
ATOM 2077 C C . VAL A 1 280 ? -11.452 -2.457 25.275 1.00 96.44 280 VAL A C 1
ATOM 2079 O O . VAL A 1 280 ? -10.471 -2.192 24.587 1.00 96.44 280 VAL A O 1
ATOM 2082 N N . SER A 1 281 ? -11.797 -1.738 26.344 1.00 95.44 281 SER A N 1
ATOM 2083 C CA . SER A 1 281 ? -10.963 -0.664 26.892 1.00 95.44 281 SER A CA 1
ATOM 2084 C C . SER A 1 281 ? -10.144 -1.206 28.063 1.00 95.44 281 SER A C 1
ATOM 2086 O O . SER A 1 281 ? -10.707 -1.737 29.022 1.00 95.44 281 SER A O 1
ATOM 2088 N N . TYR A 1 282 ? -8.820 -1.099 27.982 1.00 96.12 282 TYR A N 1
ATOM 2089 C CA . TYR A 1 282 ? -7.890 -1.636 28.978 1.00 96.12 282 TYR A CA 1
ATOM 2090 C C . TYR A 1 282 ? -7.549 -0.616 30.074 1.00 96.12 282 TYR A C 1
ATOM 2092 O O . TYR A 1 282 ? -7.846 0.573 29.966 1.00 96.12 282 TYR A O 1
ATOM 2100 N N . ALA A 1 283 ? -6.920 -1.068 31.162 1.00 94.25 283 ALA A N 1
ATOM 2101 C CA . ALA A 1 283 ? -6.505 -0.180 32.248 1.00 94.25 283 ALA A CA 1
ATOM 2102 C C . ALA A 1 283 ? -5.581 0.938 31.730 1.00 94.25 283 ALA A C 1
ATOM 2104 O O . ALA A 1 283 ? -4.604 0.662 31.038 1.00 94.25 283 ALA A O 1
ATOM 2105 N N . GLY A 1 284 ? -5.898 2.189 32.077 1.00 90.62 284 GLY A N 1
ATOM 2106 C CA . GLY A 1 284 ? -5.163 3.373 31.616 1.00 90.62 284 GLY A CA 1
ATOM 2107 C C . GLY A 1 284 ? -5.604 3.922 30.254 1.00 90.62 284 GLY A C 1
ATOM 2108 O O . GLY A 1 284 ? -5.090 4.957 29.847 1.00 90.62 284 GLY A O 1
ATOM 2109 N N . SER A 1 285 ? -6.558 3.272 29.580 1.00 94.81 285 SER A N 1
ATOM 2110 C CA . SER A 1 285 ? -7.184 3.796 28.361 1.00 94.81 285 SER A CA 1
ATOM 2111 C C . SER A 1 285 ? -8.343 4.749 28.667 1.00 94.81 285 SER A C 1
ATOM 2113 O O . SER A 1 285 ? -8.935 4.694 29.750 1.00 94.81 285 SER A O 1
ATOM 2115 N N . ALA A 1 286 ? -8.698 5.587 27.693 1.00 93.94 286 ALA A N 1
ATOM 2116 C CA . ALA A 1 286 ? -9.823 6.512 27.778 1.00 93.94 286 ALA A CA 1
ATOM 2117 C C . ALA A 1 286 ? -10.673 6.503 26.498 1.00 93.94 286 ALA A C 1
ATOM 2119 O O . ALA A 1 286 ? -10.179 6.265 25.392 1.00 93.94 286 ALA A O 1
ATOM 2120 N N . VAL A 1 287 ? -11.969 6.767 26.670 1.00 93.31 287 VAL A N 1
ATOM 2121 C CA . VAL A 1 287 ? -12.921 7.051 25.592 1.00 93.31 287 VAL A CA 1
ATOM 2122 C C . VAL A 1 287 ? -13.627 8.350 25.956 1.00 93.31 287 VAL A C 1
ATOM 2124 O O . VAL A 1 287 ? -14.415 8.397 26.900 1.00 93.31 287 VAL A O 1
ATOM 2127 N N . GLU A 1 288 ? -13.307 9.406 25.223 1.00 93.12 288 GLU A N 1
ATOM 2128 C CA . GLU A 1 288 ? -13.686 10.779 25.526 1.00 93.12 288 GLU A CA 1
ATOM 2129 C C . GLU A 1 288 ? -14.710 11.288 24.513 1.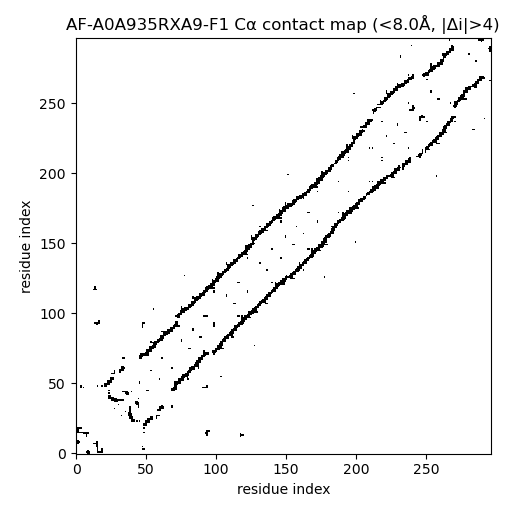00 93.12 288 GLU A C 1
ATOM 2131 O O . GLU A 1 288 ? -14.518 11.213 23.297 1.00 93.12 288 GLU A O 1
ATOM 2136 N N . GLY A 1 289 ? -15.808 11.833 25.033 1.00 87.81 289 GLY A N 1
ATOM 2137 C CA . GLY A 1 289 ? -16.719 12.673 24.267 1.00 87.81 289 GLY A CA 1
ATOM 2138 C C . GLY A 1 289 ? -16.263 14.122 24.375 1.00 87.81 289 GLY A C 1
ATOM 2139 O O . GLY A 1 289 ? -16.268 14.691 25.465 1.00 87.81 289 GLY A O 1
ATOM 2140 N N . CYS A 1 290 ? -15.873 14.711 23.256 1.00 85.38 290 CYS A N 1
ATOM 2141 C CA . CYS A 1 290 ? -15.297 16.043 23.193 1.00 85.38 290 CYS A CA 1
ATOM 2142 C C . CYS A 1 290 ? -16.309 17.058 22.659 1.00 85.38 290 CYS A C 1
ATOM 2144 O O . CYS A 1 290 ? -17.159 16.738 21.822 1.00 85.38 290 CYS A O 1
ATOM 2146 N N . VAL A 1 291 ? -16.206 18.304 23.126 1.00 82.62 291 VAL A N 1
ATOM 2147 C CA . VAL A 1 291 ? -17.073 19.396 22.672 1.00 82.62 291 VAL A CA 1
ATOM 2148 C C . VAL A 1 291 ? -16.291 20.296 21.712 1.00 82.62 291 VAL A C 1
ATOM 2150 O O . VAL A 1 291 ? -15.224 20.801 22.083 1.00 82.62 291 VAL A O 1
ATOM 2153 N N . PRO A 1 292 ? -16.799 20.539 20.488 1.00 74.25 292 PRO A N 1
ATOM 2154 C CA . PRO A 1 292 ? -16.151 21.432 19.532 1.00 74.25 292 PRO A CA 1
ATOM 2155 C C . PRO A 1 292 ? -15.817 22.797 20.150 1.00 74.25 292 PRO A C 1
ATOM 2157 O O . PRO A 1 292 ? -16.683 23.461 20.714 1.00 74.25 292 PRO A O 1
ATOM 2160 N N . GLY A 1 293 ? -14.548 23.207 20.066 1.00 73.25 293 GLY A N 1
ATOM 2161 C CA . GLY A 1 293 ? -14.060 24.486 20.600 1.00 73.25 293 GLY A CA 1
ATOM 2162 C C . GLY A 1 293 ? -13.829 24.547 22.118 1.00 73.25 293 GLY A C 1
ATOM 2163 O O . GLY A 1 293 ? -13.218 25.509 22.575 1.00 73.25 293 GLY A O 1
ATOM 2164 N N . LEU A 1 294 ? -14.260 23.543 22.892 1.00 75.94 294 LEU A N 1
ATOM 2165 C CA . LEU A 1 294 ? -14.000 23.445 24.340 1.00 75.94 294 LEU A CA 1
ATOM 2166 C C . LEU A 1 294 ? -13.005 22.330 24.702 1.00 75.94 294 LEU A C 1
ATOM 2168 O O . LEU A 1 294 ? -12.470 22.341 25.807 1.00 75.94 294 LEU A O 1
ATOM 2172 N N . GLY A 1 295 ? -12.728 21.411 23.772 1.00 76.31 295 GLY A N 1
ATOM 2173 C CA . GLY A 1 295 ? -11.754 20.330 23.942 1.00 76.31 295 GLY A CA 1
ATOM 2174 C C . GLY A 1 295 ? -12.356 19.031 24.486 1.00 76.31 295 GLY A C 1
ATOM 2175 O O . GLY A 1 295 ? -13.579 18.847 24.496 1.00 76.31 295 GLY A O 1
ATOM 2176 N N . CYS A 1 296 ? -11.469 18.120 24.884 1.00 82.56 296 CYS A N 1
ATOM 2177 C CA . CYS A 1 296 ? -11.792 16.851 25.537 1.00 82.56 296 CYS A CA 1
ATOM 2178 C C . CYS A 1 296 ? -11.519 16.953 27.055 1.00 82.56 296 CYS A C 1
ATOM 2180 O O . CYS A 1 296 ? -10.699 17.794 27.438 1.00 82.56 296 CYS A O 1
ATOM 2182 N N . PRO A 1 297 ? -12.229 16.176 27.901 1.00 72.62 297 PRO A N 1
ATOM 2183 C CA . PRO A 1 297 ? -12.042 16.158 29.357 1.00 72.62 297 PRO A CA 1
ATOM 2184 C C . PRO A 1 297 ? -10.631 15.782 29.822 1.00 72.62 297 PRO A C 1
ATOM 2186 O O . PRO A 1 297 ? -9.927 15.082 29.067 1.00 72.62 297 PRO A O 1
#

Foldseek 3Di:
DADQDQDPPPPPFAHCQPPDEAEKEFQQPPHQELCQLCRIVVSGRAAQRYEYEYDALHEHEPDDAPAEGHHQAYEAAANYEYEYEHQYEYEHGNAQAERYEANYEYEYYHNYEYEFERHAHEDYEFQAYYEYAEQYEYEFEAYAAEPYEQAAHGEYEYHHQNYYAYYQHAEEPYAEPYAYEDDHDDEHEQHQEEPYHFAAEAEYDAEAEYPYAHHYPAPEEFDNQGEYEPAAPYEYAYDADPPRRRPALHYYEAEDNYEYEFNAEYEHANHDYYYDYHYHYDPPYYYWHAHVPPGTD

Nearest PDB structures (foldseek):
  7ko9-assembly1_A  TM=1.582E-01  e=1.027E+00  Escherichia coli
  5nxk-assembly2_B  TM=2.207E-01  e=9.437E+00  Limosilactobacillus reuteri subsp. suis

pLDDT: mean 91.28, std 9.52, range [53.56, 98.81]

Secondary structure (DSSP, 8-state):
---SSSS-SS-SS-SSSSSPPEEEEE--SS-SBTT-GGGEESSS---TTEEEEE-TT-EEEE-STT-EEEESEEEE-TT-EEEE-TT-EEEEE--SSEEEEESSEEEE-TT-EEEEEEESSEEEEESSEEEEEET-EEEEEEESS-SEEE-TT-EEEEEESSEEEEEEESS-SEEESSEEEE-S-EEEEEESS-SEEESSEEEE-S-EE----S--S-SEEE-TT-EEEE-TT-EEE---TTSTT----EEEEE-TT-EEEESSEEEESS-EEE-SSEEEEPTT-EEEE-BTTTB--

Sequence (297 aa):
MEGCNNIDDDCDGLIDEDFPPTTVTFNGSVDSDWFNTANWTPAMVPGYCMDVVIPAGMMVTAGGVGMTATCRSMSIAATSSVSVNDNVQLNITGGTMFGISNAGTLNLNNDSYINVQYINGNGVENSNTLTMTGNAILYISVTSQSSIRNLSGGTITINSNNGLDMNAANENAIYNLGTMHRSGFFNANNITGSTIKNEGVFNNNDNLFINAFGLPGWFVENLYGGIINNNAGQTWTFPIPGSFYNVSDMGLVNHSGATFNNYGTLQFFGHRIAGSGAFVSYAGSAVEGCVPGLGCP

Mean predicted aligned error: 5.36 Å

=== Feature glossary ===
The record interleaves many kinds of information about one protein. Here is each kind framed as the question it answers.

Q: What known structures does this most resemble?
A: Structural nearest neighbors (via Foldseek easy-search vs the PDB). Reported per hit: target PDB id, E-value, and alignment TM-score. A TM-score above ~0.5 is the conventional threshold for 'same fold'.

Q: Where is each backbone atom in 3D?
A: The mmCIF table is the protein's shape written out atom by atom. For each backbone N, Cα, C, and carbonyl O, it records an (x, y, z) coordinate triple in Å plus the residue type, chain letter, and residue number.

Q: What are the backbone torsion angles?
A: The φ/ψ torsion pair specifies the backbone conformation at each residue. φ rotates about the N–Cα bond, ψ about the Cα–C bond. Steric clashes forbid most of the (φ, ψ) plane — the allowed regions (α-helix basin, β-sheet basin, left-handed helix) are the Ramachandran-allowed regions.

Q: Which residues are buried vs exposed?
A: Solvent-accessible surface area (SASA) is the area in Å² traced out by the centre of a 1.4 Å probe sphere (a water molecule) rolled over the protein's van der Waals surface (Shrake–Rupley / Lee–Richards construction). Buried residues have near-zero SASA; fully exposed residues can exceed 200 Å². The total SASA scales roughly with the number of surface residues.

Q: How confident is the AlphaFold model at each residue?
A: pLDDT is the predicted lDDT-Cα score: AlphaFold's confidence that the local environment of each residue (all inter-atomic distances within 15 Å) is correctly placed. It is a per-residue number between 0 and 100, with higher meaning more reliable.

Q: What does the local fold look like, residue by residue?
A: 3Di is Foldseek's structural alphabet. Each residue is assigned one of twenty discrete states based on how its Cα sits relative to its spatial (not sequential) neighbors. Aligning 3Di strings finds structural homologs roughly as well as full 3D superposition, but orders of magnitude faster.

Q: How big and how compact is the whole molecule?
A: Radius of gyration (Rg) is the root-mean-square distance of Cα atoms from their centroid — a single number for overall size and compactness. A globular domain of N residues has Rg ≈ 2.2·N^0.38 Å; an extended or disordered chain has a much larger Rg. The Cα contact count is the number of residue pairs whose Cα atoms are within 8 Å and are more than four positions apart in sequence — a standard proxy for tertiary packing density. The bounding box is the smallest axis-aligned box enclosing all Cα atoms.

Q: Which residues are in helices, strands, or loops?
A: DSSP 8-state secondary structure assigns each residue one of H (α-helix), G (3₁₀-helix), I (π-helix), E (extended β-strand), B (isolated β-bridge), T (hydrogen-bonded turn), S (bend), or '-' (coil). The assignment is computed from backbone hydrogen-bond geometry via the Kabsch–Sander algorithm.

Q: How mobile is each atom in the crystal?
A: Crystallographic B-factors measure how much each atom's electron density is smeared out, in Å². They rise in mobile loops and surface residues and fall in the buried interior. In AlphaFold models this column is repurposed to hold pLDDT instead.

Q: What if only a Cα trace is available?
A: P-SEA three-state annotation labels each residue as helix, strand, or coil based purely on the geometry of the Cα trace. It serves as a fallback when the full backbone (and thus DSSP) is unavailable.

Q: What family and function is it annotated with?
A: Database cross-references. InterPro integrates a dozen domain/family signature databases into unified entries with residue-range hits. GO terms attach function/process/location labels with evidence codes. CATH codes position the fold in a four-level structural taxonomy. Organism is the NCBI-taxonomy species name.

Q: Are the domains correctly placed relative to each other?
A: Predicted Aligned Error (PAE) is an AlphaFold confidence matrix: entry (i, j) is the expected error in the position of residue j, in ångströms, when the prediction is superimposed on the true structure at residue i. Low PAE within a block of residues means that block is internally rigid and well-predicted; high PAE between two blocks means their relative placement is uncertain even if each block individually is confident.

Q: What do the diagnostic plots show?
A: Three diagnostic plots accompany the record. The Cα contact map visualizes the tertiary structure as a 2D adjacency matrix (8 Å cutoff, sequence-local contacts suppressed). The Ramachandran plot shows the distribution of backbone (φ, ψ) torsions, with points in the α and β basins reflecting secondary structure content. The PAE plot shows AlphaFold's inter-residue confidence as a color matrix.

Q: What is the amino-acid chain?
A: Primary structure: the covalent order of the twenty standard amino acids along the backbone. Two proteins with the same sequence will (almost always) fold to the same structure; two with 30% identity often share a fold but not the details.

Q: What do the rendered images show?
A: The six renders are orthographic views along the three Cartesian axes in both directions. Representation (cartoon, sticks, or surface) and color scheme (sequence-rainbow or by-chain) vary across proteins so the training set covers all the common visualization conventions.